Protein AF-A0AB34I4M0-F1 (afdb_monomer)

Organism: Eschrichtius robustus (NCBI:txid9764)

Mean predicted aligned error: 18.95 Å

Sequence (260 aa):
MISYLYWMFAFTDFFTTTTKEGYDMRRVDITPLEQRKLTFDTHALVQDLETHGFDKAQAETIVSALTILSNVSLDTIYKEMVTQAQQEITVQQLMAHLDSIRKDMVILEKSEFANLRAENQKMKIELEQVKQQLINETSRIRADNKLDINLERSRVTDMFTDQEKKLMEATTEFTKNDTKTRGIISETGNKIDTEIASLKTLMESNKLETIRYLADALQNLIDGDFPGGAVVKNPPANAGDTGSSPSPGRFPHAAEQLSP

Radius of gyration: 74.72 Å; Cα contacts (8 Å, |Δi|>4): 24; chains: 1; bounding box: 134×49×204 Å

Foldseek 3Di:
DVVVVVVVVVVVVVPPPPPPPDPPPPPDDDDDDPPPDDPDDLVVQLVVVVVVPDDSVRSNVVSVVVVVVVSVVVVVCVVPDDDPVNVVVVVVVVVVVVVVVVVVVVCCVPPVVVVVVVVVVVVVVVVVVVVVVVVVVVVVVVVVVVVVVVVVVVVVVVVVVVVVVVVVVVVVVVVVVVVVVVVVVVVVVVVVVVVVVVVVVVVVVVVVVVVVVVVVVVVVVVVDDDDDDDDDDDDDDDDDDDDDDDDDDDDDDDDDDDDD

Solvent-accessible surface area (backbone atoms only — not comparable to full-atom values): 15652 Å² total; per-residue (Å²): 112,71,69,59,52,53,53,53,51,64,58,54,67,74,68,70,69,78,81,75,84,72,84,79,74,70,80,80,78,82,74,82,81,87,74,84,67,77,89,67,62,68,66,62,53,32,52,53,37,39,76,73,74,40,54,66,72,55,22,49,51,52,53,49,52,51,50,53,52,49,53,53,52,49,54,51,49,62,70,73,49,81,49,71,69,57,52,50,54,53,50,52,52,53,50,54,51,52,53,49,53,52,50,52,51,51,47,45,62,61,49,54,52,46,50,51,53,52,51,52,52,4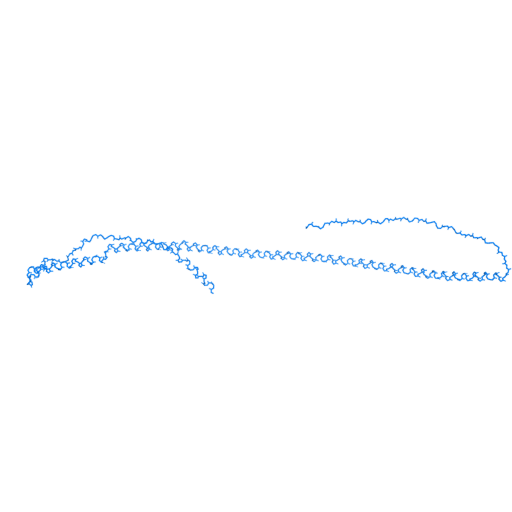9,52,53,50,53,52,52,50,53,51,52,50,52,53,51,50,54,51,48,53,51,52,50,54,51,50,52,52,50,52,51,50,48,53,52,49,52,53,49,54,52,50,51,50,53,51,50,52,51,52,51,53,49,51,52,51,49,52,51,49,53,48,53,52,49,54,50,49,55,49,52,54,50,50,52,53,50,52,51,51,52,49,52,49,53,52,51,49,51,52,48,54,53,50,53,55,51,49,47,66,72,69,72,72,87,84,84,84,90,81,88,82,83,82,86,78,87,76,86,79,82,90,76,82,82,79,87,80,79,82,78,87,81,86,81,86,92,82,134

Structure (mmCIF, N/CA/C/O backbone):
data_AF-A0AB34I4M0-F1
#
_entry.id   AF-A0AB34I4M0-F1
#
loop_
_atom_site.group_PDB
_atom_site.id
_atom_site.type_symbol
_atom_site.label_atom_id
_atom_site.label_alt_id
_atom_site.label_comp_id
_atom_site.label_asym_id
_atom_site.label_entity_id
_atom_site.label_seq_id
_atom_site.pdbx_PDB_ins_code
_atom_site.Cartn_x
_atom_site.Cartn_y
_atom_site.Cartn_z
_atom_site.occupancy
_atom_site.B_iso_or_equiv
_atom_site.auth_seq_id
_atom_site.auth_comp_id
_atom_site.auth_asym_id
_atom_site.auth_atom_id
_atom_site.pdbx_PDB_model_num
ATOM 1 N N . MET A 1 1 ? 0.077 -17.514 16.968 1.00 56.75 1 MET A N 1
ATOM 2 C CA . MET A 1 1 ? 0.393 -17.015 18.327 1.00 56.75 1 MET A CA 1
ATOM 3 C C . MET A 1 1 ? 0.374 -15.491 18.434 1.00 56.75 1 MET A C 1
ATOM 5 O O . MET A 1 1 ? -0.275 -14.999 19.340 1.00 56.75 1 MET A O 1
ATOM 9 N N . ILE A 1 2 ? 0.976 -14.736 17.504 1.00 63.28 2 ILE A N 1
ATOM 10 C CA . ILE A 1 2 ? 1.044 -13.256 17.572 1.00 63.28 2 ILE A CA 1
ATOM 11 C C . ILE A 1 2 ? -0.345 -12.574 17.530 1.00 63.28 2 ILE A C 1
ATOM 13 O O . ILE A 1 2 ? -0.583 -11.618 18.255 1.00 63.28 2 ILE A O 1
ATOM 17 N N . SER A 1 3 ? -1.300 -13.109 16.758 1.00 62.22 3 SER A N 1
ATOM 18 C CA . SER A 1 3 ? -2.658 -12.539 16.653 1.00 62.22 3 SER A CA 1
ATOM 19 C C . SER A 1 3 ? -3.513 -12.716 17.923 1.00 62.22 3 SER A C 1
ATOM 21 O O . SER A 1 3 ? -4.270 -11.818 18.279 1.00 62.22 3 SER A O 1
ATOM 23 N N . TYR A 1 4 ? -3.333 -13.821 18.659 1.00 63.41 4 TYR A N 1
ATOM 24 C CA . TYR A 1 4 ? -3.993 -14.026 19.957 1.00 63.41 4 TYR A CA 1
ATOM 25 C C . TYR A 1 4 ? -3.415 -13.111 21.041 1.00 63.41 4 TYR A C 1
ATOM 27 O O . TYR A 1 4 ? -4.154 -12.648 21.902 1.00 63.41 4 TYR A O 1
ATOM 35 N N . LEU A 1 5 ? -2.116 -12.800 20.965 1.00 63.69 5 LEU A N 1
ATOM 36 C CA . LEU A 1 5 ? -1.464 -11.858 21.875 1.00 63.69 5 LEU A CA 1
ATOM 37 C C . LEU A 1 5 ? -2.002 -10.430 21.700 1.00 63.69 5 LEU A C 1
ATOM 39 O O . LEU A 1 5 ? -2.203 -9.731 22.686 1.00 63.69 5 LEU A O 1
ATOM 43 N N . TYR A 1 6 ? -2.291 -10.029 20.457 1.00 65.06 6 TYR A N 1
ATOM 44 C CA . TYR A 1 6 ? -2.881 -8.722 20.150 1.00 65.06 6 TYR A CA 1
ATOM 45 C C . TYR A 1 6 ? -4.313 -8.602 20.683 1.00 65.06 6 TYR A C 1
ATOM 47 O O . TYR A 1 6 ? -4.685 -7.578 21.247 1.00 65.06 6 TYR A O 1
ATOM 55 N N . TRP A 1 7 ? -5.098 -9.678 20.567 1.00 55.38 7 TRP A N 1
ATOM 56 C CA . TRP A 1 7 ? -6.435 -9.752 21.158 1.00 55.38 7 TRP A CA 1
ATOM 57 C C . TRP A 1 7 ? -6.402 -9.755 22.687 1.00 55.38 7 TRP A C 1
ATOM 59 O O . TRP A 1 7 ? -7.232 -9.102 23.307 1.00 55.38 7 TRP A O 1
ATOM 69 N N . MET A 1 8 ? -5.429 -10.434 23.299 1.00 60.88 8 MET A N 1
ATOM 70 C CA . MET A 1 8 ? -5.266 -10.442 24.753 1.00 60.88 8 MET A CA 1
ATOM 71 C C . MET A 1 8 ? -4.879 -9.054 25.284 1.00 60.88 8 MET A C 1
ATOM 73 O O . MET A 1 8 ? -5.454 -8.605 26.270 1.00 60.88 8 MET A O 1
ATOM 77 N N . PHE A 1 9 ? -3.985 -8.333 24.596 1.00 53.00 9 PHE A N 1
ATOM 78 C CA . PHE A 1 9 ? -3.622 -6.957 24.958 1.00 53.00 9 PHE A CA 1
ATOM 79 C C . PHE A 1 9 ? -4.785 -5.974 24.769 1.00 53.00 9 PHE A C 1
ATOM 81 O O . PHE A 1 9 ? -5.092 -5.225 25.691 1.00 53.00 9 PHE A O 1
ATOM 88 N N . ALA A 1 10 ? -5.506 -6.049 23.645 1.00 57.66 10 ALA A N 1
ATOM 89 C CA . ALA A 1 10 ? -6.669 -5.193 23.394 1.00 57.66 10 ALA A CA 1
ATOM 90 C C . ALA A 1 10 ? -7.812 -5.410 24.407 1.00 57.66 10 ALA A C 1
ATOM 92 O O . ALA A 1 10 ? -8.559 -4.482 24.703 1.00 57.66 10 ALA A O 1
ATOM 93 N N . PHE A 1 11 ? -7.938 -6.618 24.969 1.00 52.75 11 PHE A N 1
ATOM 94 C CA . PHE A 1 11 ? -8.914 -6.912 26.023 1.00 52.75 11 PHE A CA 1
ATOM 95 C C . PHE A 1 11 ? -8.461 -6.435 27.412 1.00 52.75 11 PHE A C 1
ATOM 97 O O . PHE A 1 11 ? -9.296 -6.221 28.287 1.00 52.75 11 PHE A O 1
ATOM 104 N N . THR A 1 12 ? -7.152 -6.265 27.625 1.00 48.94 12 THR A N 1
ATOM 105 C CA . THR A 1 12 ? -6.596 -5.864 28.928 1.00 48.94 12 THR A CA 1
ATOM 106 C C . THR A 1 12 ? -6.730 -4.355 29.158 1.00 48.94 12 THR A C 1
ATOM 108 O O . THR A 1 12 ? -7.010 -3.937 30.281 1.00 48.94 12 THR A O 1
ATOM 111 N N . ASP A 1 13 ? -6.645 -3.538 28.103 1.00 45.50 13 ASP A N 1
ATOM 112 C CA . ASP A 1 13 ? -6.768 -2.076 28.223 1.00 45.50 13 ASP A CA 1
ATOM 113 C C . ASP A 1 13 ? -8.195 -1.614 28.583 1.00 45.50 13 ASP A C 1
ATOM 115 O O . ASP A 1 13 ? -8.368 -0.571 29.216 1.00 45.50 13 ASP A O 1
ATOM 119 N N . PHE A 1 14 ? -9.223 -2.419 28.280 1.00 46.00 14 PHE A N 1
ATOM 120 C CA . PHE A 1 14 ? -10.628 -2.088 28.564 1.00 46.00 14 PHE A CA 1
ATOM 121 C C . PHE A 1 14 ? -11.030 -2.261 30.045 1.00 46.00 14 PHE A C 1
ATOM 123 O O . PHE A 1 14 ? -12.059 -1.739 30.466 1.00 46.00 14 PHE A O 1
ATOM 130 N N . PHE A 1 15 ? -10.222 -2.942 30.868 1.00 36.97 15 PHE A N 1
ATOM 131 C CA . PHE A 1 15 ? -10.507 -3.131 32.302 1.00 36.97 15 PHE A CA 1
ATOM 132 C C . PHE A 1 15 ? -9.844 -2.100 33.223 1.00 36.97 15 PHE A C 1
ATOM 134 O O . PHE A 1 15 ? -9.946 -2.209 34.445 1.00 36.97 15 PHE A O 1
ATOM 141 N N . THR A 1 16 ? -9.220 -1.054 32.681 1.00 35.88 16 THR A N 1
ATOM 142 C CA . THR A 1 16 ? -8.683 0.047 33.497 1.00 35.88 16 THR A CA 1
ATOM 143 C C . THR A 1 16 ? -9.769 1.067 33.858 1.00 35.88 16 THR A C 1
ATOM 145 O O . THR A 1 16 ? -9.617 2.274 33.692 1.00 35.88 16 THR A O 1
ATOM 148 N N . THR A 1 17 ? -10.897 0.602 34.402 1.00 36.75 17 THR A N 1
ATOM 149 C CA . THR A 1 17 ? -11.828 1.503 35.084 1.00 36.75 17 THR A CA 1
ATOM 150 C C . THR A 1 17 ? -11.149 2.002 36.351 1.00 36.75 17 THR A C 1
ATOM 152 O O . THR A 1 17 ? -10.981 1.254 37.313 1.00 36.75 17 THR A O 1
ATOM 155 N N . THR A 1 18 ? -10.740 3.269 36.330 1.00 38.00 18 THR A N 1
ATOM 156 C CA . THR A 1 18 ? -10.340 4.043 37.504 1.00 38.00 18 THR A CA 1
ATOM 157 C C . THR A 1 18 ? -11.319 3.777 38.645 1.00 38.00 18 THR A C 1
ATOM 159 O O . THR A 1 18 ? -12.484 4.174 38.588 1.00 38.00 18 THR A O 1
ATOM 162 N N . THR A 1 19 ? -10.843 3.102 39.685 1.00 36.84 19 THR A N 1
ATOM 163 C CA . THR A 1 19 ? -11.523 2.957 40.967 1.00 36.84 19 THR A CA 1
ATOM 164 C C . THR A 1 19 ? -11.712 4.354 41.551 1.00 36.84 19 THR A C 1
ATOM 166 O O . THR A 1 19 ? -10.811 4.915 42.169 1.00 36.84 19 THR A O 1
ATOM 169 N N . LYS A 1 20 ? -12.883 4.959 41.328 1.00 39.09 20 LYS A N 1
ATOM 170 C CA . LYS A 1 20 ? -13.324 6.097 42.132 1.00 39.09 20 LYS A CA 1
ATOM 171 C C . LYS A 1 20 ? -13.653 5.567 43.523 1.00 39.09 20 LYS A C 1
ATOM 173 O O . LYS A 1 20 ? -14.749 5.070 43.769 1.00 39.09 20 LYS A O 1
ATOM 178 N N . GLU A 1 21 ? -12.668 5.646 44.411 1.00 49.09 21 GLU A N 1
ATOM 179 C CA . GLU A 1 21 ? -12.892 5.621 45.852 1.00 49.09 21 GLU A CA 1
ATOM 180 C C . GLU A 1 21 ? -13.910 6.707 46.206 1.00 49.09 21 GLU A C 1
ATOM 182 O O . GLU A 1 21 ? -13.700 7.892 45.950 1.00 49.09 21 GLU A O 1
ATOM 187 N N . GLY A 1 22 ? -15.050 6.291 46.745 1.00 42.97 22 GLY A N 1
ATOM 188 C CA . GLY A 1 22 ? -16.108 7.218 47.120 1.00 42.97 22 GLY A CA 1
ATOM 189 C C . GLY A 1 22 ? -17.435 6.537 47.401 1.00 42.97 22 GLY A C 1
ATOM 190 O O . GLY A 1 22 ? -18.478 7.076 47.046 1.00 42.97 22 GLY A O 1
ATOM 191 N N . TYR A 1 23 ? -17.423 5.352 48.017 1.00 44.12 23 TYR A N 1
ATOM 192 C CA . TYR A 1 23 ? -18.631 4.848 48.661 1.00 44.12 23 TYR A CA 1
ATOM 193 C C . TYR A 1 23 ? -18.750 5.563 50.002 1.00 44.12 23 TYR A C 1
ATOM 195 O O . TYR A 1 23 ? -18.254 5.096 51.026 1.00 44.12 23 TYR A O 1
ATOM 203 N N . ASP A 1 24 ? -19.351 6.750 49.962 1.00 45.84 24 ASP A N 1
ATOM 204 C CA . ASP A 1 24 ? -19.700 7.524 51.146 1.00 45.84 24 ASP A CA 1
ATOM 205 C C . ASP A 1 24 ? -20.853 6.809 51.862 1.00 45.84 24 ASP A C 1
ATOM 207 O O . ASP A 1 24 ? -22.037 7.120 51.700 1.00 45.84 24 ASP A O 1
ATOM 211 N N . MET A 1 25 ? -20.500 5.760 52.606 1.00 48.00 25 MET A N 1
ATOM 212 C CA . MET A 1 25 ? -21.387 5.130 53.568 1.00 48.00 25 MET A CA 1
ATOM 213 C C . MET A 1 25 ? -21.628 6.130 54.694 1.00 48.00 25 MET A C 1
ATOM 215 O O . MET A 1 25 ? -20.960 6.094 55.731 1.00 48.00 25 MET A O 1
ATOM 219 N N . ARG A 1 26 ? -22.592 7.036 54.490 1.00 51.00 26 ARG A N 1
ATOM 220 C CA . ARG A 1 26 ? -23.098 7.884 55.569 1.00 51.00 26 ARG A CA 1
ATOM 221 C C . ARG A 1 26 ? -23.480 6.973 56.726 1.00 51.00 26 ARG A C 1
ATOM 223 O O . ARG A 1 26 ? -24.356 6.118 56.580 1.00 51.00 26 ARG A O 1
ATOM 230 N N . ARG A 1 27 ? -22.794 7.147 57.859 1.00 48.06 27 ARG A N 1
ATOM 231 C CA . ARG A 1 27 ? -23.164 6.500 59.115 1.00 48.06 27 ARG A CA 1
ATOM 232 C C . ARG A 1 27 ? -24.612 6.859 59.392 1.00 48.06 27 ARG A C 1
ATOM 234 O O . ARG A 1 27 ? -24.959 8.034 59.464 1.00 48.06 27 ARG A O 1
ATOM 241 N N . VAL A 1 28 ? -25.451 5.839 59.468 1.00 52.22 28 VAL A N 1
ATOM 242 C CA . VAL A 1 28 ? -26.839 6.030 59.848 1.00 52.22 28 VAL A CA 1
ATOM 243 C C . VAL A 1 28 ? -26.843 6.222 61.357 1.00 52.22 28 VAL A C 1
ATOM 245 O O . VAL A 1 28 ? -26.482 5.319 62.111 1.00 52.22 28 VAL A O 1
ATOM 248 N N . ASP A 1 29 ? -27.151 7.446 61.776 1.00 50.75 29 ASP A N 1
ATOM 249 C CA . ASP A 1 29 ? -27.258 7.793 63.184 1.00 50.75 29 ASP A CA 1
ATOM 250 C C . ASP A 1 29 ? -28.467 7.083 63.798 1.00 50.75 29 ASP A C 1
ATOM 252 O O . ASP A 1 29 ? -29.588 7.131 63.287 1.00 50.75 29 ASP A O 1
ATOM 256 N N . ILE A 1 30 ? -28.209 6.398 64.910 1.00 51.59 30 ILE A N 1
ATOM 257 C CA . ILE A 1 30 ? -29.189 5.607 65.647 1.00 51.59 30 ILE A CA 1
ATOM 258 C C . ILE A 1 30 ? -30.158 6.581 66.327 1.00 51.59 30 ILE A C 1
ATOM 260 O O . ILE A 1 30 ? -29.816 7.229 67.317 1.00 51.59 30 ILE A O 1
ATOM 264 N N . THR A 1 31 ? -31.380 6.696 65.806 1.00 46.59 31 THR A N 1
ATOM 265 C CA . THR A 1 31 ? -32.489 7.362 66.504 1.00 46.59 31 THR A CA 1
ATOM 266 C C . THR A 1 31 ? -32.795 6.653 67.832 1.00 46.59 31 THR A C 1
ATOM 268 O O . THR A 1 31 ? -32.638 5.431 67.914 1.00 46.59 31 THR A O 1
ATOM 271 N N . PRO A 1 32 ? -33.250 7.363 68.881 1.00 48.50 32 PRO A N 1
ATOM 272 C CA . PRO A 1 32 ? -33.358 6.794 70.221 1.00 48.50 32 PRO A CA 1
ATOM 273 C C . PRO A 1 32 ? -34.416 5.686 70.294 1.00 48.50 32 PRO A C 1
ATOM 275 O O . PRO A 1 32 ? -35.541 5.848 69.829 1.00 48.50 32 PRO A O 1
ATOM 278 N N . LEU A 1 33 ? -34.049 4.565 70.921 1.00 54.31 33 LEU A N 1
ATOM 279 C CA . LEU A 1 33 ? -34.913 3.410 71.160 1.00 54.31 33 LEU A CA 1
ATOM 280 C C . LEU A 1 33 ? -36.001 3.713 72.199 1.00 54.31 33 LEU A C 1
ATOM 282 O O . LEU A 1 33 ? -35.808 3.523 73.401 1.00 54.31 33 LEU A O 1
ATOM 286 N N . GLU A 1 34 ? -37.168 4.125 71.721 1.00 50.84 34 GLU A N 1
ATOM 287 C CA . GLU A 1 34 ? -38.367 4.386 72.531 1.00 50.84 34 GLU A CA 1
ATOM 288 C C . GLU A 1 34 ? -39.090 3.094 72.989 1.00 50.84 34 GLU A C 1
ATOM 290 O O . GLU A 1 34 ? -40.096 3.141 73.690 1.00 50.84 34 GLU A O 1
ATOM 295 N N . GLN A 1 35 ? -38.568 1.912 72.632 1.00 53.28 35 GLN A N 1
ATOM 296 C CA . GLN A 1 35 ? -39.212 0.608 72.851 1.00 53.28 35 GLN A CA 1
ATOM 297 C C . GLN A 1 35 ? -38.501 -0.296 73.870 1.00 53.28 35 GLN A C 1
ATOM 299 O O . GLN A 1 35 ? -38.614 -1.518 73.801 1.00 53.28 35 GLN A O 1
ATOM 304 N N . ARG A 1 36 ? -37.818 0.264 74.878 1.00 56.44 36 ARG A N 1
ATOM 305 C CA . ARG A 1 36 ? -37.400 -0.515 76.063 1.00 56.44 36 ARG A CA 1
ATOM 306 C C . ARG A 1 36 ? -38.607 -0.818 76.961 1.00 56.44 36 ARG A C 1
ATOM 308 O O . ARG A 1 36 ? -38.683 -0.345 78.091 1.00 56.44 36 ARG A O 1
ATOM 315 N N . LYS A 1 37 ? -39.598 -1.549 76.449 1.00 55.75 37 LYS A N 1
ATOM 316 C CA . LYS A 1 37 ? -40.777 -1.936 77.227 1.00 55.75 37 LYS A CA 1
ATOM 317 C C . LYS A 1 37 ? -40.550 -3.339 77.779 1.00 55.75 37 LYS A C 1
ATOM 319 O O . LYS A 1 37 ? -40.641 -4.315 77.041 1.00 55.75 37 LYS A O 1
ATOM 324 N N . LEU A 1 38 ? -40.226 -3.422 79.069 1.00 60.28 38 LEU A N 1
ATOM 325 C CA . LEU A 1 38 ? -40.190 -4.686 79.802 1.00 60.28 38 LEU A CA 1
ATOM 326 C C . LEU A 1 38 ? -41.573 -5.344 79.661 1.00 60.28 38 LEU A C 1
ATOM 328 O O . LEU A 1 38 ? -42.591 -4.725 79.967 1.00 60.28 38 LEU A O 1
ATOM 332 N N . THR A 1 39 ? -41.621 -6.550 79.100 1.00 66.81 39 THR A N 1
ATOM 333 C CA . THR A 1 39 ? -42.878 -7.202 78.693 1.00 66.81 39 THR A CA 1
ATOM 334 C C . THR A 1 39 ? -43.577 -7.940 79.825 1.00 66.81 39 THR A C 1
ATOM 336 O O . THR A 1 39 ? -44.715 -8.369 79.644 1.00 66.81 39 THR A O 1
ATOM 339 N N . PHE A 1 40 ? -42.928 -8.084 80.981 1.00 71.94 40 PHE A N 1
ATOM 340 C CA . PHE A 1 40 ? -43.514 -8.729 82.147 1.00 71.94 40 PHE A CA 1
ATOM 341 C C . PHE A 1 40 ? -43.787 -7.722 83.263 1.00 71.94 40 PHE A C 1
ATOM 343 O O . PHE A 1 40 ? -43.026 -6.781 83.487 1.00 71.94 40 PHE A O 1
ATOM 350 N N . ASP A 1 41 ? -44.898 -7.945 83.959 1.00 81.44 41 ASP A N 1
ATOM 351 C CA . ASP A 1 41 ? -45.316 -7.163 85.113 1.00 81.44 41 ASP A CA 1
ATOM 352 C C . ASP A 1 41 ? -44.546 -7.631 86.357 1.00 81.44 41 ASP A C 1
ATOM 354 O O . ASP A 1 41 ? -44.739 -8.743 86.855 1.00 81.44 41 ASP A O 1
ATOM 358 N N . THR A 1 42 ? -43.652 -6.771 86.847 1.00 85.25 42 THR A N 1
ATOM 359 C CA . THR A 1 42 ? -42.837 -6.994 88.046 1.00 85.25 42 THR A CA 1
ATOM 360 C C . THR A 1 42 ? -43.704 -7.293 89.271 1.00 85.25 42 THR A C 1
ATOM 362 O O . THR A 1 42 ? -43.347 -8.153 90.073 1.00 85.25 42 THR A O 1
ATOM 365 N N . HIS A 1 43 ? -44.852 -6.623 89.419 1.00 85.25 43 HIS A N 1
ATOM 366 C CA . HIS A 1 43 ? -45.711 -6.786 90.589 1.00 85.25 43 HIS A CA 1
ATOM 367 C C . HIS A 1 43 ? -46.456 -8.122 90.550 1.00 85.25 43 HIS A C 1
ATOM 369 O O . HIS A 1 43 ? -46.508 -8.818 91.568 1.00 85.25 43 HIS A O 1
ATOM 375 N N . ALA A 1 44 ? -46.988 -8.503 89.388 1.00 86.00 44 ALA A N 1
ATOM 376 C CA . ALA A 1 44 ? -47.657 -9.791 89.224 1.00 86.00 44 ALA A CA 1
ATOM 377 C C . ALA A 1 44 ? -46.700 -10.964 89.503 1.00 86.00 44 ALA A C 1
ATOM 379 O O . ALA A 1 44 ? -47.097 -11.934 90.145 1.00 86.00 44 ALA A O 1
ATOM 380 N N . LEU A 1 45 ? -45.428 -10.850 89.093 1.00 86.44 45 LEU A N 1
ATOM 381 C CA . LEU A 1 45 ? -44.420 -11.889 89.337 1.00 86.44 45 LEU A CA 1
ATOM 382 C C . LEU A 1 45 ? -44.049 -12.018 90.823 1.00 86.44 45 LEU A C 1
ATOM 384 O O . LEU A 1 45 ? -43.885 -13.129 91.316 1.00 86.44 45 LEU A O 1
ATOM 388 N N . VAL A 1 46 ? -43.928 -10.897 91.546 1.00 88.94 46 VAL A N 1
ATOM 389 C CA . VAL A 1 46 ? -43.672 -10.919 92.999 1.00 88.94 46 VAL A CA 1
ATOM 390 C C . VAL A 1 46 ? -44.841 -11.571 93.733 1.00 88.94 46 VAL A C 1
ATOM 392 O O . VAL A 1 46 ? -44.621 -12.442 94.570 1.00 88.94 46 VAL A O 1
ATOM 395 N N . GLN A 1 47 ? -46.077 -11.204 93.383 1.00 87.12 47 GLN A N 1
ATOM 396 C CA . GLN A 1 47 ? -47.274 -11.762 94.012 1.00 87.12 47 GLN A CA 1
ATOM 397 C C . GLN A 1 47 ? -47.404 -13.271 93.757 1.00 87.12 47 GLN A C 1
ATOM 399 O O . GLN A 1 47 ? -47.730 -14.022 94.672 1.00 87.12 47 GLN A O 1
ATOM 404 N N . ASP A 1 48 ? -47.104 -13.732 92.541 1.00 88.44 48 ASP A N 1
ATOM 405 C CA . ASP A 1 48 ? -47.107 -15.159 92.209 1.00 88.44 48 ASP A CA 1
ATOM 406 C C . ASP A 1 48 ? -46.053 -15.935 93.022 1.00 88.44 48 ASP A C 1
ATOM 408 O O . ASP A 1 48 ? -46.360 -16.970 93.616 1.00 88.44 48 ASP A O 1
ATOM 412 N N . LEU A 1 49 ? -44.837 -15.398 93.158 1.00 87.81 49 LEU A N 1
ATOM 413 C CA . LEU A 1 49 ? -43.777 -16.017 93.962 1.00 87.81 49 LEU A CA 1
ATOM 414 C C . LEU A 1 49 ? -44.132 -16.077 95.456 1.00 87.81 49 LEU A C 1
ATOM 416 O O . LEU A 1 49 ? -43.908 -17.107 96.095 1.00 87.81 49 LEU A O 1
ATOM 420 N N . GLU A 1 50 ? -44.744 -15.028 96.007 1.00 89.19 50 GLU A N 1
ATOM 421 C CA . GLU A 1 50 ? -45.243 -15.029 97.389 1.00 89.19 50 GLU A CA 1
ATOM 422 C C . GLU A 1 50 ? -46.299 -16.129 97.608 1.00 89.19 50 GLU A C 1
ATOM 424 O O . GLU A 1 50 ? -46.259 -16.841 98.615 1.00 89.19 50 GLU A O 1
ATOM 429 N N . THR A 1 51 ? -47.205 -16.349 96.643 1.00 89.06 51 THR A N 1
ATOM 430 C CA . THR A 1 51 ? -48.221 -17.419 96.742 1.00 89.06 51 THR A CA 1
ATOM 431 C C . THR A 1 51 ? -47.643 -18.835 96.669 1.00 89.06 51 THR A C 1
ATOM 433 O O . THR A 1 51 ? -48.270 -19.775 97.159 1.00 89.06 51 THR A O 1
ATOM 436 N N . HIS A 1 52 ? -46.430 -18.991 96.136 1.00 88.25 52 HIS A N 1
ATOM 437 C CA . HIS A 1 52 ? -45.716 -20.267 96.042 1.00 88.25 52 HIS A CA 1
ATOM 438 C C . HIS A 1 52 ? -44.734 -20.508 97.205 1.00 88.25 52 HIS A C 1
ATOM 440 O O . HIS A 1 52 ? -43.922 -21.433 97.148 1.00 88.25 52 HIS A O 1
ATOM 446 N N . GLY A 1 53 ? -44.833 -19.723 98.285 1.00 83.94 53 GLY A N 1
ATOM 447 C CA . GLY A 1 53 ? -44.112 -19.967 99.537 1.00 83.94 53 GLY A CA 1
ATOM 448 C C . GLY A 1 53 ? -42.749 -19.281 99.649 1.00 83.94 53 GLY A C 1
ATOM 449 O O . GLY A 1 53 ? -41.973 -19.643 100.535 1.00 83.94 53 GLY A O 1
ATOM 450 N N . PHE A 1 54 ? -42.449 -18.304 98.788 1.00 88.31 54 PHE A N 1
ATOM 451 C CA . PHE A 1 54 ? -41.276 -17.441 98.940 1.00 88.31 54 PHE A CA 1
ATOM 452 C C . PHE A 1 54 ? -41.575 -16.272 99.881 1.00 88.31 54 PHE A C 1
ATOM 454 O O . PHE A 1 54 ? -42.658 -15.691 99.841 1.00 88.31 54 PHE A O 1
ATOM 461 N N . ASP A 1 55 ? -40.595 -15.896 100.706 1.00 89.12 55 ASP A N 1
ATOM 462 C CA . ASP A 1 55 ? -40.686 -14.660 101.481 1.00 89.12 55 ASP A CA 1
ATOM 463 C C . ASP A 1 55 ? -40.652 -13.442 100.545 1.00 89.12 55 ASP A C 1
ATOM 465 O O . ASP A 1 55 ? -39.990 -13.463 99.502 1.00 89.12 55 ASP A O 1
ATOM 469 N N . LYS A 1 56 ? -41.321 -12.355 100.932 1.00 87.81 56 LYS A N 1
ATOM 470 C CA . LYS A 1 56 ? -41.441 -11.140 100.114 1.00 87.81 56 LYS A CA 1
ATOM 471 C C . LYS A 1 56 ? -40.078 -10.599 99.676 1.00 87.81 56 LYS A C 1
ATOM 473 O O . LYS A 1 56 ? -39.875 -10.284 98.506 1.00 87.81 56 LYS A O 1
ATOM 478 N N . ALA A 1 57 ? -39.106 -10.576 100.590 1.00 88.00 57 ALA A N 1
ATOM 479 C CA . ALA A 1 57 ? -37.749 -10.130 100.282 1.00 88.00 57 ALA A CA 1
ATOM 480 C C . ALA A 1 57 ? -37.045 -11.043 99.257 1.00 88.00 57 ALA A C 1
ATOM 482 O O . ALA A 1 57 ? -36.263 -10.574 98.427 1.00 88.00 57 ALA A O 1
ATOM 483 N N . GLN A 1 58 ? -37.332 -12.348 99.283 1.00 88.00 58 GLN A N 1
ATOM 484 C CA . GLN A 1 58 ? -36.787 -13.315 98.329 1.00 88.00 58 GLN A CA 1
ATOM 485 C C . GLN A 1 58 ? -37.445 -13.165 96.953 1.00 88.00 58 GLN A C 1
ATOM 487 O O . GLN A 1 58 ? -36.734 -13.125 95.948 1.00 88.00 58 GLN A O 1
ATOM 492 N N . ALA A 1 59 ? -38.772 -13.015 96.906 1.00 89.31 59 ALA A N 1
ATOM 493 C CA . ALA A 1 59 ? -39.525 -12.774 95.677 1.00 89.31 59 ALA A CA 1
ATOM 494 C C . ALA A 1 59 ? -39.074 -11.475 94.982 1.00 89.31 59 ALA A C 1
ATOM 496 O O . ALA A 1 59 ? -38.733 -11.495 93.799 1.00 89.31 59 ALA A O 1
ATOM 497 N N . GLU A 1 60 ? -38.959 -10.368 95.721 1.00 88.56 60 GLU A N 1
ATOM 498 C CA . GLU A 1 60 ? -38.456 -9.088 95.200 1.00 88.56 60 GLU A CA 1
ATOM 499 C C . GLU A 1 60 ? -37.012 -9.196 94.680 1.00 88.56 60 GLU A C 1
ATOM 501 O O . GLU A 1 60 ? -36.691 -8.656 93.620 1.00 88.56 60 GLU A O 1
ATOM 506 N N . THR A 1 61 ? -36.141 -9.939 95.374 1.00 91.31 61 THR A N 1
ATOM 507 C CA . THR A 1 61 ? -34.741 -10.129 94.956 1.00 91.31 61 THR A CA 1
ATOM 508 C C . THR A 1 61 ? -34.638 -10.923 93.652 1.00 91.31 61 THR A C 1
ATOM 510 O O . THR A 1 61 ? -33.882 -10.542 92.755 1.00 91.31 61 THR A O 1
ATOM 513 N N . ILE A 1 62 ? -35.414 -12.002 93.514 1.00 88.75 62 ILE A N 1
ATOM 514 C CA . ILE A 1 62 ? -35.454 -12.824 92.295 1.00 88.75 62 ILE A CA 1
ATOM 515 C C . ILE A 1 62 ? -35.969 -11.991 91.118 1.00 88.75 62 ILE A C 1
ATOM 517 O O . ILE A 1 62 ? -35.340 -11.952 90.060 1.00 88.75 62 ILE A O 1
ATOM 521 N N . VAL A 1 63 ? -37.072 -11.267 91.311 1.00 90.44 63 VAL A N 1
ATOM 522 C CA . VAL A 1 63 ? -37.669 -10.424 90.268 1.00 90.44 63 VAL A CA 1
ATOM 523 C C . VAL A 1 63 ? -36.742 -9.267 89.874 1.00 90.44 63 VAL A C 1
ATOM 525 O O . VAL A 1 63 ? -36.634 -8.937 88.689 1.00 90.44 63 VAL A O 1
ATOM 528 N N . SER A 1 64 ? -36.013 -8.687 90.830 1.00 88.56 64 SER A N 1
ATOM 529 C CA . SER A 1 64 ? -34.990 -7.668 90.570 1.00 88.56 64 SER A CA 1
ATOM 530 C C . SER A 1 64 ? -33.839 -8.223 89.722 1.00 88.56 64 SER A C 1
ATOM 532 O O . SER A 1 64 ? -33.478 -7.627 88.705 1.00 88.56 64 SER A O 1
ATOM 534 N N . ALA A 1 65 ? -33.328 -9.415 90.051 1.00 90.19 65 ALA A N 1
ATOM 535 C CA . ALA A 1 65 ? -32.296 -10.084 89.258 1.00 90.19 65 ALA A CA 1
ATOM 536 C C . ALA A 1 65 ? -32.775 -10.403 87.828 1.00 90.19 65 ALA A C 1
ATOM 538 O O . ALA A 1 65 ? -32.044 -10.147 86.868 1.00 90.19 65 ALA A O 1
ATOM 539 N N . LEU A 1 66 ? -34.016 -10.883 87.666 1.00 88.44 66 LEU A N 1
ATOM 540 C CA . LEU A 1 66 ? -34.635 -11.100 86.351 1.00 88.44 66 LEU A CA 1
ATOM 541 C C . LEU A 1 66 ? -34.787 -9.802 85.555 1.00 88.44 66 LEU A C 1
ATOM 543 O O . LEU A 1 66 ? -34.555 -9.795 84.346 1.00 88.44 66 LEU A O 1
ATOM 547 N N . THR A 1 67 ? -35.158 -8.706 86.214 1.00 87.81 67 THR A N 1
ATOM 548 C CA . THR A 1 67 ? -35.306 -7.391 85.576 1.00 87.81 67 THR A CA 1
ATOM 549 C C . THR A 1 67 ? -33.956 -6.867 85.095 1.00 87.81 67 THR A C 1
ATOM 551 O O . THR A 1 67 ? -33.847 -6.412 83.957 1.00 87.81 67 THR A O 1
ATOM 554 N N . ILE A 1 68 ? -32.905 -6.987 85.912 1.00 88.62 68 ILE A N 1
ATOM 555 C CA . ILE A 1 68 ? -31.539 -6.598 85.536 1.00 88.62 68 ILE A CA 1
ATOM 556 C C . ILE A 1 68 ? -31.051 -7.441 84.353 1.00 88.62 68 ILE A C 1
ATOM 558 O O . ILE A 1 68 ? -30.608 -6.877 83.353 1.00 88.62 68 ILE A O 1
ATOM 562 N N . LEU A 1 69 ? -31.180 -8.770 84.423 1.00 88.56 69 LEU A N 1
ATOM 563 C CA . LEU A 1 69 ? -30.750 -9.664 83.345 1.00 88.56 69 LEU A CA 1
ATOM 564 C C . LEU A 1 69 ? -31.531 -9.411 82.048 1.00 88.56 69 LEU A C 1
ATOM 566 O O . LEU A 1 69 ? -30.931 -9.345 80.977 1.00 88.56 69 LEU A O 1
ATOM 570 N N . SER A 1 70 ? -32.848 -9.201 82.144 1.00 86.38 70 SER A N 1
ATOM 571 C CA . SER A 1 70 ? -33.699 -8.883 80.992 1.00 86.38 70 SER A CA 1
ATOM 572 C C . SER A 1 70 ? -33.304 -7.554 80.361 1.00 86.38 70 SER A C 1
ATOM 574 O O . SER A 1 70 ? -33.125 -7.496 79.149 1.00 86.38 70 SER A O 1
ATOM 576 N N . ASN A 1 71 ? -33.077 -6.510 81.160 1.00 85.56 71 ASN A N 1
ATOM 577 C CA . ASN A 1 71 ? -32.644 -5.206 80.658 1.00 85.56 71 ASN A CA 1
ATOM 578 C C . ASN A 1 71 ? -31.278 -5.273 79.967 1.00 85.56 71 ASN A C 1
ATOM 580 O O . ASN A 1 71 ? -31.113 -4.677 78.904 1.00 85.56 71 ASN A O 1
ATOM 584 N N . VAL A 1 72 ? -30.322 -6.021 80.527 1.00 87.12 72 VAL A N 1
ATOM 585 C CA . VAL A 1 72 ? -29.013 -6.240 79.893 1.00 87.12 72 VAL A CA 1
ATOM 586 C C . VAL A 1 72 ? -29.171 -7.021 78.587 1.00 87.12 72 VAL A C 1
ATOM 588 O O . VAL A 1 72 ? -28.629 -6.608 77.567 1.00 87.12 72 VAL A O 1
ATOM 591 N N . SER A 1 73 ? -29.957 -8.103 78.584 1.00 85.19 73 SER A N 1
ATOM 592 C CA . SER A 1 73 ? -30.177 -8.916 77.380 1.00 85.19 73 SER A CA 1
ATOM 593 C C . SER A 1 73 ? -30.875 -8.138 76.262 1.00 85.19 73 SER A C 1
ATOM 595 O O . SER A 1 73 ? -30.459 -8.221 75.109 1.00 85.19 73 SER A O 1
ATOM 597 N N . LEU A 1 74 ? -31.883 -7.325 76.596 1.00 84.56 74 LEU A N 1
ATOM 598 C CA . LEU A 1 74 ? -32.574 -6.471 75.640 1.00 84.56 74 LEU A CA 1
ATOM 599 C C . LEU A 1 74 ? -31.628 -5.399 75.099 1.00 84.56 74 LEU A C 1
ATOM 601 O O . LEU A 1 74 ? -31.605 -5.192 73.893 1.00 84.56 74 LEU A O 1
ATOM 605 N N . ASP A 1 75 ? -30.810 -4.750 75.934 1.00 82.00 75 ASP A N 1
ATOM 606 C CA . ASP A 1 75 ? -29.845 -3.750 75.455 1.00 82.00 75 ASP A CA 1
ATOM 607 C C . ASP A 1 75 ? -28.815 -4.353 74.483 1.00 82.00 75 ASP A C 1
ATOM 609 O O . ASP A 1 75 ? -28.509 -3.729 73.467 1.00 82.00 75 ASP A O 1
ATOM 613 N N . THR A 1 76 ? -28.343 -5.581 74.733 1.00 84.56 76 THR A N 1
ATOM 614 C CA . THR A 1 76 ? -27.485 -6.316 73.787 1.00 84.56 76 THR A CA 1
ATOM 615 C C . THR A 1 76 ? -28.221 -6.627 72.485 1.00 84.56 76 THR A C 1
ATOM 617 O O . THR A 1 76 ? -27.728 -6.274 71.415 1.00 84.56 76 THR A O 1
ATOM 620 N N . ILE A 1 77 ? -29.420 -7.214 72.559 1.00 81.56 77 ILE A N 1
ATOM 621 C CA . ILE A 1 77 ? -30.220 -7.568 71.377 1.00 81.56 77 ILE A CA 1
ATOM 622 C C . ILE A 1 77 ? -30.514 -6.321 70.537 1.00 81.56 77 ILE A C 1
ATOM 624 O O . ILE A 1 77 ? -30.297 -6.327 69.334 1.00 81.56 77 ILE A O 1
ATOM 628 N N . TYR A 1 78 ? -30.934 -5.217 71.148 1.00 77.75 78 TYR A N 1
ATOM 629 C CA . TYR A 1 78 ? -31.244 -3.984 70.426 1.00 77.75 78 TYR A CA 1
ATOM 630 C C . TYR A 1 78 ? -30.020 -3.295 69.813 1.00 77.75 78 TYR A C 1
ATOM 632 O O . TYR A 1 78 ? -30.169 -2.600 68.809 1.00 77.75 78 TYR A O 1
ATOM 640 N N . LYS A 1 79 ? -28.826 -3.466 70.393 1.00 78.94 79 LYS A N 1
ATOM 641 C CA . LYS A 1 79 ? -27.570 -2.983 69.798 1.00 78.94 79 LYS A CA 1
ATOM 642 C C . LYS A 1 79 ? -27.128 -3.822 68.601 1.00 78.94 79 LYS A C 1
ATOM 644 O O . LYS A 1 79 ? -26.533 -3.272 67.680 1.00 78.94 79 LYS A O 1
ATOM 649 N N . GLU A 1 80 ? -27.387 -5.126 68.624 1.00 77.25 80 GLU A N 1
ATOM 650 C CA . GLU A 1 80 ? -27.010 -6.052 67.547 1.00 77.25 80 GLU A CA 1
ATOM 651 C C . GLU A 1 80 ? -28.081 -6.165 66.449 1.00 77.25 80 GLU A C 1
ATOM 653 O O . GLU A 1 80 ? -27.777 -6.534 65.314 1.00 77.25 80 GLU A O 1
ATOM 658 N N . MET A 1 81 ? -29.335 -5.830 66.759 1.00 81.56 81 MET A N 1
ATOM 659 C CA . MET A 1 81 ? -30.433 -5.838 65.800 1.00 81.56 81 MET A CA 1
ATOM 660 C C . MET A 1 81 ? -30.380 -4.645 64.847 1.00 81.56 81 MET A C 1
ATOM 662 O O . MET A 1 81 ? -30.073 -3.512 65.209 1.00 81.56 81 MET A O 1
ATOM 666 N N . VAL A 1 82 ? -30.790 -4.905 63.608 1.00 78.56 82 VAL A N 1
ATOM 667 C CA . VAL A 1 82 ? -31.026 -3.872 62.601 1.00 78.56 82 VAL A CA 1
ATOM 668 C C . VAL A 1 82 ? -32.469 -3.393 62.721 1.00 78.56 82 VAL A C 1
ATOM 670 O O . VAL A 1 82 ? -33.402 -4.197 62.708 1.00 78.56 82 VAL A O 1
ATOM 673 N N . THR A 1 83 ? -32.666 -2.080 62.834 1.00 80.50 83 THR A N 1
ATOM 674 C CA . THR A 1 83 ? -34.012 -1.497 62.862 1.00 80.50 83 THR A CA 1
ATOM 675 C C . THR A 1 83 ? -34.624 -1.476 61.462 1.00 80.50 83 THR A C 1
ATOM 677 O O . THR A 1 83 ? -33.920 -1.412 60.454 1.00 80.50 83 THR A O 1
ATOM 680 N N . GLN A 1 84 ? -35.954 -1.475 61.379 1.00 80.44 84 GLN A N 1
ATOM 681 C CA . GLN A 1 84 ? -36.653 -1.372 60.095 1.00 80.44 84 GLN A CA 1
ATOM 682 C C . GLN A 1 84 ? -36.271 -0.089 59.333 1.00 80.44 84 GLN A C 1
ATOM 684 O O . GLN A 1 84 ? -36.052 -0.136 58.127 1.00 80.44 84 GLN A O 1
ATOM 689 N N . ALA A 1 85 ? -36.103 1.030 60.047 1.00 80.94 85 ALA A N 1
ATOM 690 C CA . ALA A 1 85 ? -35.643 2.292 59.468 1.00 80.94 85 ALA A CA 1
ATOM 691 C C . ALA A 1 85 ? -34.216 2.183 58.901 1.00 80.94 85 ALA A C 1
ATOM 693 O O . ALA A 1 85 ? -33.947 2.657 57.799 1.00 80.94 85 ALA A O 1
ATOM 694 N N . GLN A 1 86 ? -33.310 1.508 59.619 1.00 80.00 86 GLN A N 1
ATOM 695 C CA . GLN A 1 86 ? -31.952 1.241 59.143 1.00 80.00 86 GLN A CA 1
ATOM 696 C C . GLN A 1 86 ? -31.964 0.402 57.861 1.00 80.00 86 GLN A C 1
ATOM 698 O O . GLN A 1 86 ? -31.266 0.727 56.900 1.00 80.00 86 GLN A O 1
ATOM 703 N N . GLN A 1 87 ? -32.765 -0.664 57.842 1.00 83.44 87 GLN A N 1
ATOM 704 C CA . GLN A 1 87 ? -32.913 -1.525 56.674 1.00 83.44 87 GLN A CA 1
ATOM 705 C C . GLN A 1 87 ? -33.475 -0.750 55.474 1.00 83.44 87 GLN A C 1
ATOM 707 O O . GLN A 1 87 ? -32.963 -0.900 54.366 1.00 83.44 87 GLN A O 1
ATOM 712 N N . GLU A 1 88 ? -34.484 0.098 55.680 1.00 85.88 88 GLU A N 1
ATOM 713 C CA . GLU A 1 88 ? -35.084 0.909 54.618 1.00 85.88 88 GLU A CA 1
ATOM 714 C C . GLU A 1 88 ? -34.076 1.888 54.002 1.00 85.88 88 GLU A C 1
ATOM 716 O O . GLU A 1 88 ? -33.973 1.961 52.776 1.00 85.88 88 GLU A O 1
ATOM 721 N N . ILE A 1 89 ? -33.265 2.566 54.822 1.00 87.88 89 ILE A N 1
ATOM 722 C CA . ILE A 1 89 ? -32.199 3.459 54.337 1.00 87.88 89 ILE A CA 1
ATOM 723 C C . ILE A 1 89 ? -31.193 2.683 53.481 1.00 87.88 89 ILE A C 1
ATOM 725 O O . ILE A 1 89 ? -30.848 3.120 52.381 1.00 87.88 89 ILE A O 1
ATOM 729 N N . THR A 1 90 ? -30.740 1.517 53.949 1.00 86.69 90 THR A N 1
ATOM 730 C CA . THR A 1 90 ? -29.801 0.680 53.188 1.00 86.69 90 THR A CA 1
ATOM 731 C C . THR A 1 90 ? -30.413 0.206 51.869 1.00 86.69 90 THR A C 1
ATOM 733 O O . THR A 1 90 ? -29.745 0.240 50.836 1.00 86.69 90 THR A O 1
ATOM 736 N N . VAL A 1 91 ? -31.691 -0.178 51.857 1.00 89.25 91 VAL A N 1
ATOM 737 C CA . VAL A 1 91 ? -32.391 -0.564 50.622 1.00 89.25 91 VAL A CA 1
ATOM 738 C C . VAL A 1 91 ? -32.491 0.616 49.655 1.00 89.25 91 VAL A C 1
ATOM 740 O O . VAL A 1 91 ? -32.186 0.449 48.475 1.00 89.25 91 VAL A O 1
ATOM 743 N N . GLN A 1 92 ? -32.842 1.815 50.125 1.00 93.19 92 GLN A N 1
ATOM 744 C CA . GLN A 1 92 ? -32.906 3.010 49.277 1.00 93.19 92 GLN A CA 1
ATOM 745 C C . GLN A 1 92 ? -31.539 3.361 48.669 1.00 93.19 92 GLN A C 1
ATOM 747 O O . GLN A 1 92 ? -31.463 3.701 47.487 1.00 93.19 92 GLN A O 1
ATOM 752 N N . GLN A 1 93 ? -30.451 3.220 49.431 1.00 91.62 93 GLN A N 1
ATOM 753 C CA . GLN A 1 93 ? -29.087 3.393 48.917 1.00 91.62 93 GLN A CA 1
ATOM 754 C C . GLN A 1 93 ? -28.763 2.366 47.826 1.00 91.62 93 GLN A C 1
ATOM 756 O O . GLN A 1 93 ? -28.296 2.739 46.749 1.00 91.62 93 GLN A O 1
ATOM 761 N N . LEU A 1 94 ? -29.063 1.084 48.061 1.00 91.38 94 LEU A N 1
ATOM 762 C CA . LEU A 1 94 ? -28.868 0.028 47.063 1.00 91.38 94 LEU A CA 1
ATOM 763 C C . LEU A 1 94 ? -29.672 0.300 45.784 1.00 91.38 94 LEU A C 1
ATOM 765 O O . LEU A 1 94 ? -29.142 0.144 44.684 1.00 91.38 94 LEU A O 1
ATOM 769 N N . MET A 1 95 ? -30.919 0.759 45.910 1.00 93.19 95 MET A N 1
ATOM 770 C CA . MET A 1 95 ? -31.747 1.137 44.763 1.00 93.19 95 MET A CA 1
ATOM 771 C C . MET A 1 95 ? -31.147 2.314 43.988 1.00 93.19 95 MET A C 1
ATOM 773 O O . MET A 1 95 ? -31.060 2.247 42.763 1.00 93.19 95 MET A O 1
ATOM 777 N N . ALA A 1 96 ? -30.662 3.351 44.676 1.00 94.69 96 ALA A N 1
ATOM 778 C CA . ALA A 1 96 ? -30.009 4.490 44.032 1.00 94.69 96 ALA A CA 1
ATOM 779 C C . ALA A 1 96 ? -28.741 4.075 43.262 1.00 94.69 96 ALA A C 1
ATOM 781 O O . ALA A 1 96 ? -28.514 4.540 42.142 1.00 94.69 96 ALA A O 1
ATOM 782 N N . HIS A 1 97 ? -27.940 3.162 43.820 1.00 92.50 97 HIS A N 1
ATOM 783 C CA . HIS A 1 97 ? -26.772 2.608 43.132 1.00 92.50 97 HIS A CA 1
ATOM 784 C C . HIS A 1 97 ? -27.162 1.784 41.900 1.00 92.50 97 HIS A C 1
ATOM 786 O O . HIS A 1 97 ? -26.580 1.979 40.832 1.00 92.50 97 HIS A O 1
ATOM 792 N N . LEU A 1 98 ? -28.176 0.920 42.006 1.00 95.69 98 LEU A N 1
ATOM 793 C CA .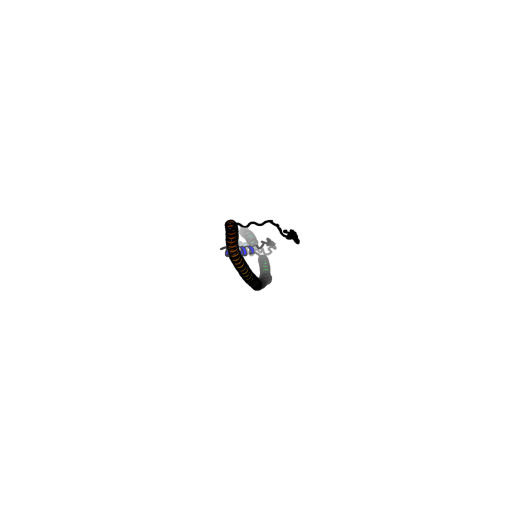 LEU A 1 98 ? -28.692 0.159 40.863 1.00 95.69 98 LEU A CA 1
ATOM 794 C C . LEU A 1 98 ? -29.226 1.074 39.755 1.00 95.69 98 LEU A C 1
ATOM 796 O O . LEU A 1 98 ? -29.010 0.800 38.574 1.00 95.69 98 LEU A O 1
ATOM 800 N N . ASP A 1 99 ? -29.885 2.173 40.114 1.00 95.62 99 ASP A N 1
ATOM 801 C CA . ASP A 1 99 ? -30.373 3.159 39.152 1.00 95.62 99 ASP A CA 1
ATOM 802 C C . ASP A 1 99 ? -29.232 3.918 38.463 1.00 95.62 99 ASP A C 1
ATOM 804 O O . ASP A 1 99 ? -29.337 4.218 37.271 1.00 95.62 99 ASP A O 1
ATOM 808 N N . SER A 1 100 ? -28.131 4.194 39.170 1.00 95.69 100 SER A N 1
ATOM 809 C CA . SER A 1 100 ? -26.913 4.750 38.566 1.00 95.69 100 SER A CA 1
ATOM 810 C C . SER A 1 100 ? -26.308 3.780 37.552 1.00 95.69 100 SER A C 1
ATOM 812 O O . SER A 1 100 ? -26.120 4.153 36.397 1.00 95.69 100 SER A O 1
ATOM 814 N N . ILE A 1 101 ? -26.105 2.516 37.940 1.00 95.56 101 ILE A N 1
ATOM 815 C CA . ILE A 1 101 ? -25.556 1.475 37.054 1.00 95.56 101 ILE A CA 1
ATOM 816 C C . ILE A 1 101 ? -26.433 1.310 35.807 1.00 95.56 101 ILE A C 1
ATOM 818 O O . ILE A 1 101 ? -25.927 1.201 34.691 1.00 95.56 101 ILE A O 1
ATOM 822 N N . ARG A 1 102 ? -27.762 1.341 35.968 1.00 96.50 102 ARG A N 1
ATOM 823 C CA . ARG A 1 102 ? -28.695 1.252 34.838 1.00 96.50 102 ARG A CA 1
ATOM 824 C C . ARG A 1 102 ? -28.542 2.429 33.874 1.00 96.50 102 ARG A C 1
ATOM 826 O O . ARG A 1 102 ? -28.621 2.226 32.665 1.00 96.50 102 ARG A O 1
ATOM 833 N N . LYS A 1 103 ? -28.337 3.650 34.380 1.00 95.8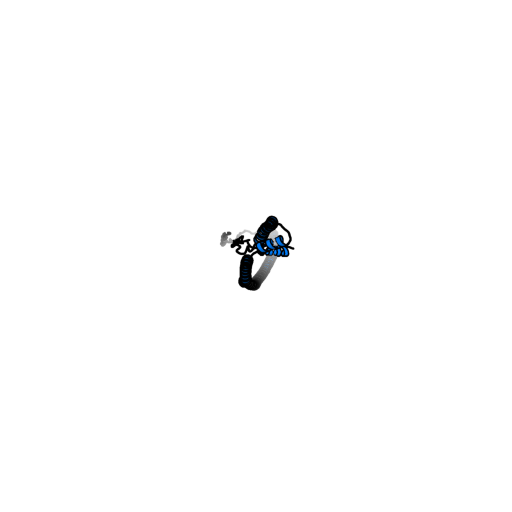8 103 LYS A N 1
ATOM 834 C CA . LYS A 1 103 ? -28.088 4.829 33.532 1.00 95.88 103 LYS A CA 1
ATOM 835 C C . LYS A 1 103 ? -26.787 4.678 32.756 1.00 95.88 103 LYS A C 1
ATOM 837 O O . LYS A 1 103 ? -26.803 4.892 31.547 1.00 95.88 103 LYS A O 1
ATOM 842 N N . ASP A 1 104 ? -25.716 4.256 33.421 1.00 94.62 104 ASP A N 1
ATOM 843 C CA . ASP A 1 104 ? -24.411 4.060 32.786 1.00 94.62 104 ASP A CA 1
ATOM 844 C C . ASP A 1 104 ? -24.487 2.995 31.683 1.00 94.62 104 ASP A C 1
ATOM 846 O O . ASP A 1 104 ? -24.017 3.224 30.571 1.00 94.62 104 ASP A O 1
ATOM 850 N N . MET A 1 105 ? -25.189 1.884 31.933 1.00 94.31 105 MET A N 1
ATOM 851 C CA . MET A 1 105 ? -25.444 0.844 30.928 1.00 94.31 105 MET A CA 1
ATOM 852 C C . MET A 1 105 ? -26.171 1.399 29.695 1.00 94.31 105 MET A C 1
ATOM 854 O O . MET A 1 105 ? -25.761 1.150 28.564 1.00 94.31 105 MET A O 1
ATOM 858 N N . VAL A 1 106 ? -27.223 2.200 29.897 1.00 92.88 106 VAL A N 1
ATOM 859 C CA . VAL A 1 106 ? -27.978 2.811 28.790 1.00 92.88 106 VAL A CA 1
ATOM 860 C C . VAL A 1 106 ? -27.128 3.819 28.011 1.00 92.88 106 VAL A C 1
ATOM 862 O O . VAL A 1 106 ? -27.252 3.894 26.787 1.00 92.88 106 VAL A O 1
ATOM 865 N N . ILE A 1 107 ? -26.279 4.600 28.685 1.00 92.88 107 ILE A N 1
ATOM 866 C CA . ILE A 1 107 ? -25.358 5.542 28.029 1.00 92.88 107 ILE A CA 1
ATOM 867 C C . ILE A 1 107 ? -24.350 4.773 27.173 1.00 92.88 107 ILE A C 1
ATOM 869 O O . ILE A 1 107 ? -24.160 5.123 26.007 1.00 92.88 107 ILE A O 1
ATOM 873 N N . LEU A 1 108 ? -23.770 3.705 27.717 1.00 92.12 108 LEU A N 1
ATOM 874 C CA . LEU A 1 108 ? -22.821 2.850 27.015 1.00 92.12 108 LEU A CA 1
ATOM 875 C C . LEU A 1 108 ? -23.453 2.237 25.753 1.00 92.12 108 LEU A C 1
ATOM 877 O O . LEU A 1 108 ? -22.915 2.378 24.653 1.00 92.12 108 LEU A O 1
ATOM 881 N N . GLU A 1 109 ? -24.635 1.627 25.889 1.00 83.81 109 GLU A N 1
ATOM 882 C CA . GLU A 1 109 ? -25.375 1.000 24.784 1.00 83.81 109 GLU A CA 1
ATOM 883 C C . GLU A 1 109 ? -25.784 1.995 23.694 1.00 83.81 109 GLU A C 1
ATOM 885 O O . GLU A 1 109 ? -25.701 1.683 22.503 1.00 83.81 109 GLU A O 1
ATOM 890 N N . LYS A 1 110 ? -26.246 3.190 24.077 1.00 89.62 110 LYS A N 1
ATOM 891 C CA . LYS A 1 110 ? -26.791 4.157 23.115 1.00 89.62 110 LYS A CA 1
ATOM 892 C C . LYS A 1 110 ? -25.746 5.068 22.495 1.00 89.62 110 LYS A C 1
ATOM 894 O O . LYS A 1 110 ? -25.899 5.418 21.330 1.00 89.62 110 LYS A O 1
ATOM 899 N N . SER A 1 111 ? -24.747 5.499 23.256 1.00 89.38 111 SER A N 1
ATOM 900 C CA . SER A 1 111 ? -23.770 6.490 22.801 1.00 89.38 111 SER A CA 1
ATOM 901 C C . SER A 1 111 ? -22.523 5.808 22.257 1.00 89.38 111 SER A C 1
ATOM 903 O O . SER A 1 111 ? -22.210 5.926 21.075 1.00 89.38 111 SER A O 1
ATOM 905 N N . GLU A 1 112 ? -21.826 5.039 23.090 1.00 88.38 112 GLU A N 1
ATOM 906 C CA . GLU A 1 112 ? -20.486 4.556 22.748 1.00 88.38 112 GLU A CA 1
ATOM 907 C C . GLU A 1 112 ? -20.526 3.447 21.699 1.00 88.38 112 GLU A C 1
ATOM 909 O O . GLU A 1 112 ? -19.811 3.519 20.699 1.00 88.38 112 GLU A O 1
ATOM 914 N N . PHE A 1 113 ? -21.432 2.476 21.843 1.00 92.44 113 PHE A N 1
ATOM 915 C CA . PHE A 1 113 ? -21.602 1.432 20.831 1.00 92.44 113 PHE A CA 1
ATOM 916 C C . PHE A 1 113 ? -22.105 1.977 19.489 1.00 92.44 113 PHE A C 1
ATOM 918 O O . PHE A 1 113 ? -21.666 1.512 18.433 1.00 92.44 113 PHE A O 1
ATOM 925 N N . ALA A 1 114 ? -23.005 2.964 19.504 1.00 91.38 114 ALA A N 1
ATOM 926 C CA . ALA A 1 114 ? -23.490 3.591 18.276 1.00 91.38 114 ALA A CA 1
ATOM 927 C C . ALA A 1 114 ? -22.375 4.373 17.568 1.00 91.38 114 ALA A C 1
ATOM 929 O O . ALA A 1 114 ? -22.210 4.228 16.354 1.00 91.38 114 ALA A O 1
ATOM 930 N N . ASN A 1 115 ? -21.575 5.130 18.325 1.00 93.50 115 ASN A N 1
ATOM 931 C CA . ASN A 1 115 ? -20.423 5.865 17.807 1.00 93.50 115 ASN A CA 1
ATOM 932 C C . ASN A 1 115 ? -19.376 4.916 17.223 1.00 93.50 115 ASN A C 1
ATOM 934 O O . ASN A 1 115 ? -18.990 5.089 16.069 1.00 93.50 115 ASN A O 1
ATOM 938 N N . LEU A 1 116 ? 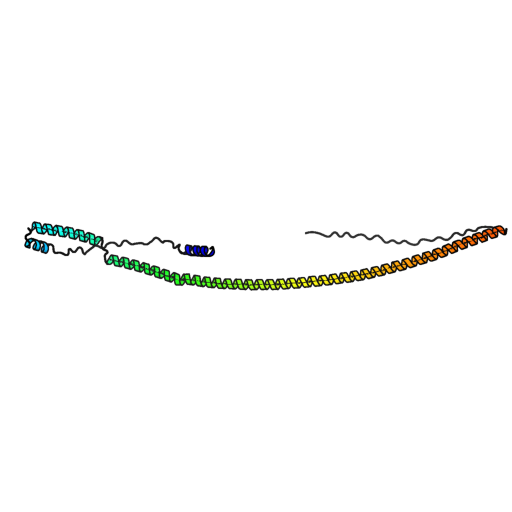-18.999 3.862 17.955 1.00 94.19 116 LEU A N 1
ATOM 939 C CA . LEU A 1 116 ? -18.062 2.848 17.467 1.00 94.19 116 LEU A CA 1
ATOM 940 C C . LEU A 1 116 ? -18.566 2.189 16.184 1.00 94.19 116 LEU A C 1
ATOM 942 O O . LEU A 1 116 ? -17.802 2.015 15.239 1.00 94.19 116 LEU A O 1
ATOM 946 N N . ARG A 1 117 ? -19.856 1.847 16.101 1.00 93.06 117 ARG A N 1
ATOM 947 C CA . ARG A 1 117 ? -20.434 1.257 14.887 1.00 93.06 117 ARG A CA 1
ATOM 948 C C . ARG A 1 117 ? -20.410 2.232 13.709 1.00 93.06 117 ARG A C 1
ATOM 950 O O . ARG A 1 117 ? -20.104 1.814 12.593 1.00 93.06 117 ARG A O 1
ATOM 957 N N . ALA A 1 118 ? -20.728 3.504 13.944 1.00 95.56 118 ALA A N 1
ATOM 958 C CA . ALA A 1 118 ? -20.689 4.544 12.919 1.00 95.56 118 ALA A CA 1
ATOM 959 C C . ALA A 1 118 ? -19.257 4.790 12.422 1.00 95.56 118 ALA A C 1
ATOM 961 O O . ALA A 1 118 ? -19.025 4.845 11.215 1.00 95.56 118 ALA A O 1
ATOM 962 N N . GLU A 1 119 ? -18.291 4.863 13.336 1.00 96.56 119 GLU A N 1
ATOM 963 C CA . GLU A 1 119 ? -16.873 5.011 13.021 1.00 96.56 119 GLU A CA 1
ATOM 964 C C . GLU A 1 119 ? -16.339 3.795 12.258 1.00 96.56 119 GLU A C 1
ATOM 966 O O . GLU A 1 119 ? -15.678 3.950 11.234 1.00 96.56 119 GLU A O 1
ATOM 971 N N . ASN A 1 120 ? -16.705 2.579 12.669 1.00 97.44 120 ASN A N 1
ATOM 972 C CA . ASN A 1 120 ? -16.321 1.356 11.964 1.00 97.44 120 ASN A CA 1
ATOM 973 C C . ASN A 1 120 ? -16.887 1.320 10.534 1.00 97.44 120 ASN A C 1
ATOM 975 O O . ASN A 1 120 ? -16.179 0.989 9.582 1.00 97.44 120 ASN A O 1
ATOM 979 N N . GLN A 1 121 ? -18.148 1.729 10.362 1.00 97.38 121 GLN A N 1
ATOM 980 C CA . GLN A 1 121 ? -18.782 1.834 9.048 1.00 97.38 121 GLN A CA 1
ATOM 981 C C . GLN A 1 121 ? -18.098 2.896 8.174 1.00 97.38 121 GLN A C 1
ATOM 983 O O . GLN A 1 121 ? -17.868 2.655 6.989 1.00 97.38 121 GLN A O 1
ATOM 988 N N . LYS A 1 122 ? -17.738 4.046 8.755 1.00 98.19 122 LYS A N 1
ATOM 989 C CA . LYS A 1 122 ? -16.993 5.112 8.076 1.00 98.19 122 LYS A CA 1
ATOM 990 C C . LYS A 1 122 ? -15.618 4.620 7.621 1.00 98.19 122 LYS A C 1
ATOM 992 O O . LYS A 1 122 ? -15.310 4.732 6.438 1.00 98.19 122 LYS A O 1
ATOM 997 N N . MET A 1 123 ? -14.845 3.997 8.513 1.00 98.31 123 MET A N 1
ATOM 998 C CA . MET A 1 123 ? -13.537 3.419 8.181 1.00 98.31 123 MET A CA 1
ATOM 999 C C . MET A 1 123 ? -13.639 2.385 7.056 1.00 98.31 123 MET A C 1
ATOM 1001 O O . MET A 1 123 ? -12.798 2.352 6.162 1.00 98.31 123 MET A O 1
ATOM 1005 N N . LYS A 1 124 ? -14.694 1.563 7.048 1.00 98.25 124 LYS A N 1
ATOM 1006 C CA . LYS A 1 124 ? -14.935 0.590 5.976 1.00 98.25 124 LYS A CA 1
ATOM 1007 C C . LYS A 1 124 ? -15.182 1.259 4.618 1.00 98.25 124 LYS A C 1
ATOM 1009 O O . LYS A 1 124 ? -14.700 0.758 3.604 1.00 98.25 124 LYS A O 1
ATOM 1014 N N . ILE A 1 125 ? -15.920 2.369 4.591 1.00 98.38 125 ILE A N 1
ATOM 1015 C CA . ILE A 1 125 ? -16.175 3.143 3.366 1.00 98.38 125 ILE A CA 1
ATOM 1016 C C . ILE A 1 125 ? -14.881 3.790 2.862 1.00 98.38 125 ILE A C 1
ATOM 1018 O O . ILE A 1 125 ? -14.562 3.660 1.682 1.00 98.38 125 ILE A O 1
ATOM 1022 N N . GLU A 1 126 ? -14.120 4.435 3.747 1.00 98.25 126 GLU A N 1
ATOM 1023 C CA . GLU A 1 126 ? -12.838 5.065 3.402 1.00 98.25 126 GLU A CA 1
ATOM 1024 C C . GLU A 1 126 ? -11.830 4.036 2.875 1.00 98.25 126 GLU A C 1
ATOM 1026 O O . GLU A 1 126 ? -11.169 4.275 1.864 1.00 98.25 126 GLU A O 1
ATOM 1031 N N . LEU A 1 127 ? -11.768 2.853 3.493 1.00 98.44 127 LEU A N 1
ATOM 1032 C CA . LEU A 1 127 ? -10.924 1.756 3.028 1.00 98.44 127 LEU A CA 1
ATOM 1033 C C . LEU A 1 127 ? -11.293 1.309 1.609 1.00 98.44 127 LEU A C 1
ATOM 1035 O O . LEU A 1 127 ? -10.406 1.140 0.769 1.00 98.44 127 LEU A O 1
ATOM 1039 N N . GLU A 1 128 ? -12.583 1.122 1.320 1.00 98.31 128 GLU A N 1
ATOM 1040 C CA . GLU A 1 128 ? -13.010 0.716 -0.023 1.00 98.31 128 GLU A CA 1
ATOM 1041 C C . GLU A 1 128 ? -12.754 1.829 -1.050 1.00 98.31 128 GLU A C 1
ATOM 1043 O O . GLU A 1 128 ? -12.337 1.546 -2.173 1.00 98.31 128 GLU A O 1
ATOM 1048 N N . GLN A 1 129 ? -12.908 3.097 -0.658 1.00 98.38 129 GLN A N 1
ATOM 1049 C CA . GLN A 1 129 ? -12.580 4.239 -1.508 1.00 98.38 129 GLN A CA 1
ATOM 1050 C C . GLN A 1 129 ? -11.087 4.277 -1.859 1.00 98.38 129 GLN A C 1
ATOM 1052 O O . GLN A 1 129 ? -10.747 4.389 -3.039 1.00 98.38 129 GLN A O 1
ATOM 1057 N N . VAL A 1 130 ? -10.197 4.139 -0.871 1.00 98.44 130 VAL A N 1
ATOM 1058 C CA . VAL A 1 130 ? -8.740 4.108 -1.090 1.00 98.44 130 VAL A CA 1
ATOM 1059 C C . VAL A 1 130 ? -8.350 2.920 -1.964 1.00 98.44 130 VAL A C 1
ATOM 1061 O O . VAL A 1 130 ? -7.571 3.063 -2.906 1.00 98.44 130 VAL A O 1
ATOM 1064 N N . LYS A 1 131 ? -8.928 1.745 -1.714 1.00 98.38 131 LYS A N 1
ATOM 1065 C CA . LYS A 1 131 ? -8.692 0.549 -2.528 1.00 98.38 131 LYS A CA 1
ATOM 1066 C C . LYS A 1 131 ? -9.123 0.756 -3.981 1.00 98.38 131 LYS A C 1
ATOM 1068 O O . LYS A 1 131 ? -8.374 0.402 -4.892 1.00 98.38 131 LYS A O 1
ATOM 1073 N N . GLN A 1 132 ? -10.290 1.357 -4.214 1.00 98.38 132 GLN A N 1
ATOM 1074 C CA . GLN A 1 132 ? -10.761 1.653 -5.566 1.00 98.38 132 GLN A CA 1
ATOM 1075 C C . GLN A 1 132 ? -9.874 2.692 -6.263 1.00 98.38 132 GLN A C 1
ATOM 1077 O O . GLN A 1 132 ? -9.551 2.527 -7.440 1.00 98.38 132 GLN A O 1
ATOM 1082 N N . GLN A 1 133 ? -9.438 3.731 -5.545 1.00 98.31 133 GLN A N 1
ATOM 1083 C CA . GLN A 1 133 ? -8.483 4.714 -6.062 1.00 98.31 133 GLN A CA 1
ATOM 1084 C C . GLN A 1 133 ? -7.165 4.049 -6.465 1.00 98.31 133 GLN A C 1
ATOM 1086 O O . GLN A 1 133 ? -6.713 4.250 -7.589 1.00 98.31 133 GLN A O 1
ATOM 1091 N N . LEU A 1 134 ? -6.605 3.185 -5.615 1.00 98.44 134 LEU A N 1
ATOM 1092 C CA . LEU A 1 134 ? -5.365 2.464 -5.899 1.00 98.44 134 LEU A CA 1
ATOM 1093 C C . LEU A 1 134 ? -5.480 1.589 -7.156 1.00 98.44 134 LEU A C 1
ATOM 1095 O O . LEU A 1 134 ? -4.577 1.580 -7.995 1.00 98.44 134 LEU A O 1
ATOM 1099 N N . ILE A 1 135 ? -6.595 0.867 -7.313 1.00 98.25 135 ILE A N 1
ATOM 1100 C CA . ILE A 1 135 ? -6.863 0.048 -8.506 1.00 98.25 135 ILE A CA 1
ATOM 1101 C C . ILE A 1 135 ? -6.920 0.928 -9.760 1.00 98.25 135 ILE A C 1
ATOM 1103 O O . ILE A 1 135 ? -6.322 0.581 -10.784 1.00 98.25 135 ILE A O 1
ATOM 1107 N N . ASN A 1 136 ? -7.607 2.068 -9.681 1.00 98.38 136 ASN A N 1
ATOM 1108 C CA . ASN A 1 136 ? -7.751 2.997 -10.798 1.00 98.38 136 ASN A CA 1
ATOM 1109 C C . ASN A 1 136 ? -6.402 3.618 -11.186 1.00 98.38 136 ASN A C 1
ATOM 1111 O O . ASN A 1 136 ? -6.047 3.607 -12.363 1.00 98.38 136 ASN A O 1
ATOM 1115 N N . GLU A 1 137 ? -5.625 4.103 -10.215 1.00 98.38 137 GLU A N 1
ATOM 1116 C CA . GLU A 1 137 ? -4.304 4.690 -10.462 1.00 98.38 137 GLU A CA 1
ATOM 1117 C C . GLU A 1 137 ? -3.314 3.663 -11.001 1.00 98.38 137 GLU A C 1
ATOM 1119 O O . GLU A 1 137 ? -2.630 3.935 -11.985 1.00 98.38 137 GLU A O 1
ATOM 1124 N N . THR A 1 138 ? -3.294 2.452 -10.441 1.00 98.38 138 THR A N 1
ATOM 1125 C CA . THR A 1 138 ? -2.451 1.358 -10.947 1.00 98.38 138 THR A CA 1
ATOM 1126 C C . THR A 1 138 ? -2.810 1.005 -12.390 1.00 98.38 138 THR A C 1
ATOM 1128 O O . THR A 1 138 ? -1.929 0.751 -13.214 1.00 98.38 138 THR A O 1
ATOM 1131 N N . SER A 1 139 ? -4.105 0.989 -12.716 1.00 98.31 139 SER A N 1
ATOM 1132 C CA . SER A 1 139 ? -4.582 0.710 -14.073 1.00 98.31 139 SER A CA 1
ATOM 1133 C C . SER A 1 139 ? -4.217 1.833 -15.043 1.00 98.31 139 SER A C 1
ATOM 1135 O O . SER A 1 139 ? -3.766 1.540 -16.150 1.00 98.31 139 SER A O 1
ATOM 1137 N N . ARG A 1 140 ? -4.340 3.096 -14.614 1.00 98.56 140 ARG A N 1
ATOM 1138 C CA . ARG A 1 140 ? -3.926 4.275 -15.386 1.00 98.56 140 ARG A CA 1
ATOM 1139 C C . ARG A 1 140 ? -2.426 4.243 -15.672 1.00 98.56 140 ARG A C 1
ATOM 1141 O O . ARG A 1 140 ? -2.047 4.204 -16.832 1.00 98.56 140 ARG A O 1
ATOM 1148 N N . ILE A 1 141 ? -1.593 4.114 -14.637 1.00 98.50 141 ILE A N 1
ATOM 1149 C CA . ILE A 1 141 ? -0.127 4.035 -14.770 1.00 98.50 141 ILE A CA 1
ATOM 1150 C C . ILE A 1 141 ? 0.279 2.890 -15.706 1.00 98.50 141 ILE A C 1
ATOM 1152 O O . ILE A 1 141 ? 1.175 3.039 -16.530 1.00 98.50 141 ILE A O 1
ATOM 1156 N N . ARG A 1 142 ? -0.386 1.732 -15.615 1.00 98.38 142 ARG A N 1
ATOM 1157 C CA . ARG A 1 142 ? -0.118 0.602 -16.514 1.00 98.38 142 ARG A CA 1
ATOM 1158 C C . ARG A 1 142 ? -0.454 0.927 -17.970 1.00 98.38 142 ARG A C 1
ATOM 1160 O O . ARG A 1 142 ? 0.290 0.509 -18.856 1.00 98.38 142 ARG A O 1
ATOM 1167 N N . ALA A 1 143 ? -1.579 1.594 -18.219 1.00 98.31 143 ALA A N 1
ATOM 1168 C CA . ALA A 1 143 ? -1.984 1.994 -19.562 1.00 98.31 143 ALA A CA 1
ATOM 1169 C C . ALA A 1 143 ? -1.019 3.038 -20.142 1.00 98.31 143 ALA A C 1
ATOM 1171 O O . ALA A 1 143 ? -0.552 2.847 -21.265 1.00 98.31 143 ALA A O 1
ATOM 1172 N N . ASP A 1 144 ? -0.661 4.047 -19.348 1.00 98.44 144 ASP A N 1
ATOM 1173 C CA . ASP A 1 144 ? 0.277 5.111 -19.718 1.00 98.44 144 ASP A CA 1
ATOM 1174 C C . ASP A 1 144 ? 1.656 4.523 -20.046 1.00 98.44 144 ASP A C 1
ATOM 1176 O O . ASP A 1 144 ? 2.137 4.665 -21.165 1.00 98.44 144 ASP A O 1
ATOM 1180 N N . ASN A 1 145 ? 2.227 3.704 -19.154 1.00 98.50 145 ASN A N 1
ATOM 1181 C CA . ASN A 1 145 ? 3.515 3.044 -19.400 1.00 98.50 145 ASN A CA 1
ATOM 1182 C C . ASN A 1 145 ? 3.492 2.155 -20.652 1.00 98.50 145 ASN A C 1
ATOM 1184 O O . ASN A 1 145 ? 4.479 2.066 -21.382 1.00 98.50 145 ASN A O 1
ATOM 1188 N N . LYS A 1 146 ? 2.379 1.456 -20.912 1.00 98.44 146 LYS A N 1
ATOM 1189 C CA . LYS A 1 146 ? 2.246 0.636 -22.122 1.00 98.44 146 LYS A CA 1
ATOM 1190 C C . LYS A 1 146 ? 2.234 1.510 -23.375 1.00 98.44 146 LYS A C 1
ATOM 1192 O O . LYS A 1 146 ? 2.826 1.114 -24.378 1.00 98.44 146 LYS A O 1
ATOM 1197 N N . LEU A 1 147 ? 1.554 2.654 -23.335 1.00 98.44 147 LEU A N 1
ATOM 1198 C CA . LEU A 1 147 ? 1.543 3.612 -24.433 1.00 98.44 147 LEU A CA 1
ATOM 1199 C C . LEU A 1 147 ? 2.944 4.183 -24.667 1.00 98.44 147 LEU A C 1
ATOM 1201 O O . LEU A 1 147 ? 3.426 4.103 -25.794 1.00 98.44 147 LEU A O 1
ATOM 1205 N N . ASP A 1 148 ? 3.620 4.640 -23.617 1.00 98.50 148 ASP A N 1
ATOM 1206 C CA . ASP A 1 148 ? 4.970 5.206 -23.696 1.00 98.50 148 ASP A CA 1
ATOM 1207 C C . ASP A 1 148 ? 5.969 4.212 -24.295 1.00 98.50 148 ASP A C 1
ATOM 1209 O O . ASP A 1 148 ? 6.686 4.534 -25.242 1.00 98.50 148 ASP A O 1
ATOM 1213 N N . ILE A 1 149 ? 5.956 2.959 -23.824 1.00 98.31 149 ILE A N 1
ATOM 1214 C CA . ILE A 1 149 ? 6.807 1.892 -24.374 1.00 98.31 149 ILE A CA 1
ATOM 1215 C C . ILE A 1 149 ? 6.495 1.645 -25.853 1.00 98.31 149 ILE A C 1
ATOM 1217 O O . ILE A 1 149 ? 7.409 1.393 -26.637 1.00 98.31 149 ILE A O 1
ATOM 1221 N N . ASN A 1 150 ? 5.221 1.678 -26.249 1.00 98.44 150 ASN A N 1
ATOM 1222 C CA . ASN A 1 150 ? 4.839 1.460 -27.644 1.00 98.44 150 ASN A CA 1
ATOM 1223 C C . ASN A 1 150 ? 5.276 2.621 -28.543 1.00 98.44 150 ASN A C 1
ATOM 1225 O O . ASN A 1 150 ? 5.773 2.371 -29.640 1.00 98.44 150 ASN A O 1
ATOM 1229 N N . LEU A 1 151 ? 5.122 3.863 -28.081 1.00 98.44 151 LEU A N 1
ATOM 1230 C CA . LEU A 1 151 ? 5.574 5.049 -28.805 1.00 98.44 151 LEU A CA 1
ATOM 1231 C C . LEU A 1 151 ? 7.094 5.034 -28.970 1.00 98.44 151 LEU A C 1
ATOM 1233 O O . LEU A 1 151 ? 7.588 5.194 -30.085 1.00 98.44 151 LEU A O 1
ATOM 1237 N N . GLU A 1 152 ? 7.831 4.746 -27.899 1.00 98.38 152 GLU A N 1
ATOM 1238 C CA . GLU A 1 152 ? 9.290 4.685 -27.947 1.00 98.38 152 GLU A CA 1
ATOM 1239 C C . GLU A 1 152 ? 9.782 3.521 -28.814 1.00 98.38 152 GLU A C 1
ATOM 1241 O O . GLU A 1 152 ? 10.706 3.680 -29.609 1.00 98.38 152 GLU A O 1
ATOM 1246 N N . ARG A 1 153 ? 9.113 2.363 -28.757 1.00 98.50 153 ARG A N 1
ATOM 1247 C CA . ARG A 1 153 ? 9.394 1.239 -29.660 1.00 98.50 153 ARG A CA 1
ATOM 1248 C C . ARG A 1 153 ? 9.186 1.624 -31.123 1.00 98.50 153 ARG A C 1
ATOM 1250 O O . ARG A 1 153 ? 10.023 1.266 -31.952 1.00 98.50 153 ARG A O 1
ATOM 1257 N N . SER A 1 154 ? 8.098 2.328 -31.442 1.00 98.50 154 SER A N 1
ATOM 1258 C CA . SER A 1 154 ? 7.845 2.817 -32.803 1.00 98.50 154 SER A CA 1
ATOM 1259 C C . SER A 1 154 ? 8.951 3.772 -33.236 1.00 98.50 154 SER A C 1
ATOM 1261 O O . SER A 1 154 ? 9.556 3.566 -34.280 1.00 98.50 154 SER A O 1
ATOM 1263 N N . ARG A 1 155 ? 9.305 4.737 -32.380 1.00 98.50 155 ARG A N 1
ATOM 1264 C CA . ARG A 1 155 ? 10.365 5.717 -32.643 1.00 98.50 155 ARG A CA 1
ATOM 1265 C C . ARG A 1 155 ? 11.716 5.056 -32.918 1.00 98.50 155 ARG A C 1
ATOM 1267 O O . ARG A 1 155 ? 12.392 5.415 -33.877 1.00 98.50 155 ARG A O 1
ATOM 1274 N N . VAL A 1 156 ? 12.105 4.081 -32.096 1.00 98.50 156 VAL A N 1
ATOM 1275 C CA . VAL A 1 156 ? 13.349 3.317 -32.279 1.00 98.50 156 VAL A CA 1
ATOM 1276 C C . VAL A 1 156 ? 13.315 2.521 -33.582 1.00 98.50 156 VAL A C 1
ATOM 1278 O O . VAL A 1 156 ? 14.316 2.485 -34.293 1.00 98.50 156 VAL A O 1
ATOM 1281 N N . THR A 1 157 ? 12.173 1.919 -33.918 1.00 98.44 157 THR A N 1
ATOM 1282 C CA . THR A 1 157 ? 12.006 1.170 -35.172 1.00 98.44 157 THR A CA 1
ATOM 1283 C C . THR A 1 157 ? 12.152 2.095 -36.380 1.00 98.44 157 THR A C 1
ATOM 1285 O O . THR A 1 157 ? 12.937 1.797 -37.275 1.00 98.44 157 THR A O 1
ATOM 1288 N N . ASP A 1 158 ? 11.488 3.251 -36.374 1.00 98.31 158 ASP A N 1
ATOM 1289 C CA . ASP A 1 158 ? 11.574 4.234 -37.458 1.00 98.31 158 ASP A CA 1
ATOM 1290 C C . ASP A 1 158 ? 13.016 4.730 -37.640 1.00 98.31 158 ASP A C 1
ATOM 1292 O O . ASP A 1 158 ? 13.545 4.727 -38.753 1.00 98.31 158 ASP A O 1
ATOM 1296 N N . MET A 1 159 ? 13.704 5.064 -36.542 1.00 98.25 159 MET A N 1
ATOM 1297 C CA . MET A 1 159 ? 15.119 5.446 -36.580 1.00 98.25 159 MET A CA 1
ATOM 1298 C C . MET A 1 159 ? 16.016 4.336 -37.131 1.00 98.25 159 MET A C 1
ATOM 1300 O O . MET A 1 159 ? 16.928 4.622 -37.905 1.00 98.25 159 MET A O 1
ATOM 1304 N N . PHE A 1 160 ? 15.768 3.083 -36.747 1.00 98.38 160 PHE A N 1
ATOM 1305 C CA . PHE A 1 160 ? 16.522 1.941 -37.254 1.00 98.38 160 PHE A CA 1
ATOM 1306 C C . PHE A 1 160 ? 16.322 1.775 -38.764 1.00 98.38 160 PHE A C 1
ATOM 1308 O O . PHE A 1 160 ? 17.300 1.641 -39.495 1.00 98.38 160 PHE A O 1
ATOM 1315 N N . THR A 1 161 ? 15.081 1.872 -39.252 1.00 98.12 161 THR A N 1
ATOM 1316 C CA . THR A 1 161 ? 14.792 1.782 -40.694 1.00 98.12 161 THR A CA 1
ATOM 1317 C C . THR A 1 161 ? 15.419 2.928 -41.495 1.00 98.12 161 THR A C 1
ATOM 1319 O O . THR A 1 161 ? 15.930 2.704 -42.592 1.00 98.12 161 THR A O 1
ATOM 1322 N N . ASP A 1 162 ? 15.455 4.149 -40.947 1.00 98.38 162 ASP A N 1
ATOM 1323 C CA . ASP A 1 162 ? 16.141 5.288 -41.572 1.00 98.38 162 ASP A CA 1
ATOM 1324 C C . ASP A 1 162 ? 17.662 5.074 -41.634 1.00 98.38 162 ASP A C 1
ATOM 1326 O O . ASP A 1 162 ? 18.296 5.343 -42.658 1.00 98.38 162 ASP A O 1
ATOM 1330 N N . GLN A 1 163 ? 18.259 4.536 -40.566 1.00 98.19 163 GLN A N 1
ATOM 1331 C CA . GLN A 1 163 ? 19.680 4.182 -40.546 1.00 98.19 163 GLN A CA 1
ATOM 1332 C C . GLN A 1 163 ? 20.013 3.068 -41.541 1.00 98.19 163 GLN A C 1
ATOM 1334 O O . GLN A 1 163 ? 21.004 3.181 -42.264 1.00 98.19 163 GLN A O 1
ATOM 1339 N N . GLU A 1 164 ? 19.187 2.027 -41.619 1.00 98.12 164 GLU A N 1
ATOM 1340 C CA . GLU A 1 164 ? 19.342 0.938 -42.587 1.00 98.12 164 GLU A CA 1
ATOM 1341 C C . GLU A 1 164 ? 19.272 1.464 -44.026 1.00 98.12 164 GLU A C 1
ATOM 1343 O O . GLU A 1 164 ? 20.127 1.140 -44.855 1.00 98.12 164 GLU A O 1
ATOM 1348 N N . LYS A 1 165 ? 18.327 2.367 -44.309 1.00 98.38 165 LYS A N 1
ATOM 1349 C CA . LYS A 1 165 ? 18.217 3.031 -45.611 1.00 98.38 165 LYS A CA 1
ATOM 1350 C C . LYS A 1 165 ? 19.471 3.843 -45.948 1.00 98.38 165 LYS A C 1
ATOM 1352 O O . LYS A 1 165 ? 20.030 3.669 -47.030 1.00 98.38 165 LYS A O 1
ATOM 1357 N N . LYS A 1 166 ? 19.946 4.688 -45.028 1.00 98.38 166 LYS A N 1
ATOM 1358 C CA . LYS A 1 166 ? 21.180 5.477 -45.214 1.00 98.38 166 LYS A CA 1
ATOM 1359 C C . LYS A 1 166 ? 22.397 4.586 -45.449 1.00 98.38 166 LYS A C 1
ATOM 1361 O O . LYS A 1 166 ? 23.237 4.901 -46.290 1.00 98.38 166 LYS A O 1
ATOM 1366 N N . LEU A 1 167 ? 22.487 3.465 -44.734 1.00 98.44 167 LEU A N 1
ATOM 1367 C CA . LEU A 1 167 ? 23.559 2.490 -44.913 1.00 98.44 167 LEU A CA 1
ATOM 1368 C C . LEU A 1 167 ? 23.500 1.840 -46.302 1.00 98.44 167 LEU A C 1
ATOM 1370 O O . LEU A 1 167 ? 24.535 1.699 -46.957 1.00 98.44 167 LEU A O 1
ATOM 1374 N N . MET A 1 168 ? 22.306 1.483 -46.778 1.00 98.19 168 MET A N 1
ATOM 1375 C CA . MET A 1 168 ? 22.105 0.922 -48.116 1.00 98.19 168 MET A CA 1
ATOM 1376 C C . MET A 1 168 ? 22.479 1.924 -49.218 1.00 98.19 168 MET A C 1
ATOM 1378 O O . MET A 1 168 ? 23.176 1.563 -50.170 1.00 98.19 168 MET A O 1
ATOM 1382 N N . GLU A 1 169 ? 22.074 3.187 -49.078 1.00 98.12 169 GLU A N 1
ATOM 1383 C CA . GLU A 1 169 ? 22.440 4.271 -49.999 1.00 98.12 169 GLU A CA 1
ATOM 1384 C C . GLU A 1 169 ? 23.960 4.488 -50.029 1.00 98.12 169 GLU A C 1
ATOM 1386 O O . GLU A 1 169 ? 24.561 4.487 -51.105 1.00 98.12 169 GLU A O 1
ATOM 1391 N N . ALA A 1 170 ? 24.603 4.574 -48.859 1.00 98.25 170 ALA A N 1
ATOM 1392 C CA . ALA A 1 170 ? 26.055 4.713 -48.750 1.00 98.25 170 ALA A CA 1
ATOM 1393 C C . ALA A 1 170 ? 26.803 3.520 -49.367 1.00 98.25 170 ALA A C 1
ATOM 1395 O O . ALA A 1 170 ? 27.788 3.709 -50.079 1.00 98.25 170 ALA A O 1
ATOM 1396 N N . THR A 1 171 ? 26.314 2.296 -49.152 1.00 98.19 171 THR A N 1
ATOM 1397 C CA . THR A 1 171 ? 26.887 1.072 -49.740 1.00 98.19 171 THR A CA 1
ATOM 1398 C C . THR A 1 171 ? 26.753 1.068 -51.264 1.00 98.19 171 THR A C 1
ATOM 1400 O O . THR A 1 171 ? 27.685 0.683 -51.978 1.00 98.19 171 THR A O 1
ATOM 1403 N N . THR A 1 172 ? 25.615 1.537 -51.779 1.00 98.12 172 THR A N 1
ATOM 1404 C CA . THR A 1 172 ? 25.357 1.638 -53.222 1.00 98.12 172 THR A CA 1
ATOM 1405 C C . THR A 1 172 ? 26.278 2.669 -53.874 1.00 98.12 172 THR A C 1
ATOM 1407 O O . THR A 1 172 ? 26.941 2.360 -54.866 1.00 98.12 172 THR A O 1
ATOM 1410 N N . GLU A 1 173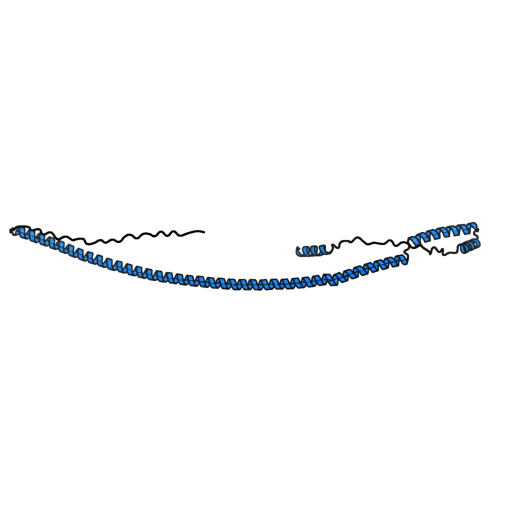 ? 26.387 3.870 -53.299 1.00 98.19 173 GLU A N 1
ATOM 1411 C CA . GLU A 1 173 ? 27.290 4.913 -53.800 1.00 98.19 173 GLU A CA 1
ATOM 1412 C C . GLU A 1 173 ? 28.765 4.506 -53.673 1.00 98.19 173 GLU A C 1
ATOM 1414 O O . GLU A 1 173 ? 29.546 4.734 -54.600 1.00 98.19 173 GLU A O 1
ATOM 1419 N N . PHE A 1 174 ? 29.150 3.822 -52.591 1.00 98.25 174 PHE A N 1
ATOM 1420 C CA . PHE A 1 174 ? 30.488 3.245 -52.453 1.00 98.25 174 PHE A CA 1
ATOM 1421 C C . PHE A 1 174 ? 30.791 2.254 -53.584 1.00 98.25 174 PHE A C 1
ATOM 1423 O O . PHE A 1 174 ? 31.807 2.391 -54.262 1.00 98.25 174 PHE A O 1
ATOM 1430 N N . THR A 1 175 ? 29.885 1.311 -53.853 1.00 97.88 175 THR A N 1
ATOM 1431 C CA . THR A 1 175 ? 30.047 0.303 -54.9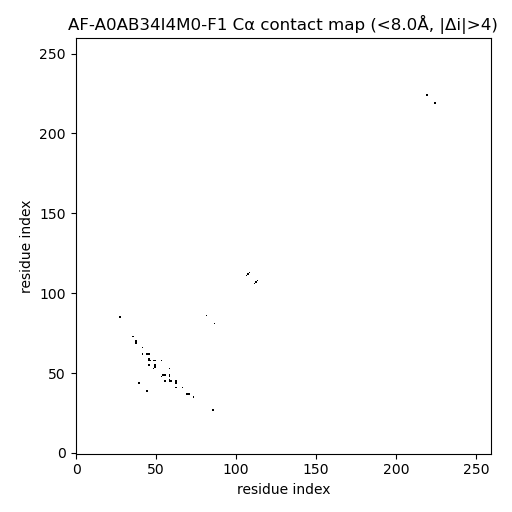18 1.00 97.88 175 THR A CA 1
ATOM 1432 C C . THR A 1 175 ? 30.132 0.947 -56.306 1.00 97.88 175 THR A C 1
ATOM 1434 O O . THR A 1 175 ? 30.940 0.555 -57.152 1.00 97.88 175 THR A O 1
ATOM 1437 N N . LYS A 1 176 ? 29.329 1.982 -56.559 1.00 97.88 176 LYS A N 1
ATOM 1438 C CA . LYS A 1 176 ? 29.368 2.761 -57.802 1.00 97.88 176 LYS A CA 1
ATOM 1439 C C . LYS A 1 176 ? 30.695 3.505 -57.978 1.00 97.88 176 LYS A C 1
ATOM 1441 O O . LYS A 1 176 ? 31.266 3.503 -59.067 1.00 97.88 176 LYS A O 1
ATOM 1446 N N . ASN A 1 177 ? 31.215 4.119 -56.918 1.00 97.88 177 ASN A N 1
ATOM 1447 C CA . ASN A 1 177 ? 32.507 4.802 -56.963 1.00 97.88 177 ASN A CA 1
ATOM 1448 C C . ASN A 1 177 ? 33.672 3.817 -57.107 1.00 97.88 177 ASN A C 1
ATOM 1450 O O . ASN A 1 177 ? 34.596 4.078 -57.876 1.00 97.88 177 ASN A O 1
ATOM 1454 N N . ASP A 1 178 ? 33.614 2.673 -56.432 1.00 98.06 178 ASP A N 1
ATOM 1455 C CA . ASP A 1 178 ? 34.584 1.587 -56.565 1.00 98.06 178 ASP A CA 1
ATOM 1456 C C . ASP A 1 178 ? 34.617 1.029 -58.001 1.00 98.06 178 ASP A C 1
ATOM 1458 O O . ASP A 1 178 ? 35.680 0.954 -58.618 1.00 98.06 178 ASP A O 1
ATOM 1462 N N . THR A 1 179 ? 33.456 0.732 -58.594 1.00 97.62 179 THR A N 1
ATOM 1463 C CA . THR A 1 179 ? 33.365 0.277 -59.995 1.00 97.62 179 THR A CA 1
ATOM 1464 C C . THR A 1 179 ? 33.862 1.328 -60.985 1.00 97.62 179 THR A C 1
ATOM 1466 O O . THR A 1 179 ? 34.632 0.988 -61.886 1.00 97.62 179 THR A O 1
ATOM 1469 N N . LYS A 1 180 ? 33.512 2.607 -60.792 1.00 97.94 180 LYS A N 1
ATOM 1470 C CA . LYS A 1 180 ? 34.058 3.723 -61.580 1.00 97.94 180 LYS A CA 1
ATOM 1471 C C . LYS A 1 180 ? 35.583 3.794 -61.473 1.00 97.94 180 LYS A C 1
ATOM 1473 O O . LYS A 1 180 ? 36.262 3.914 -62.489 1.00 97.94 180 LYS A O 1
ATOM 1478 N N . THR A 1 181 ? 36.120 3.697 -60.259 1.00 98.00 181 THR A N 1
ATOM 1479 C CA . THR A 1 181 ? 37.565 3.765 -59.996 1.00 98.00 181 THR A CA 1
ATOM 1480 C C . THR A 1 181 ? 38.293 2.593 -60.651 1.00 98.00 181 THR A C 1
ATOM 1482 O O . THR A 1 181 ? 39.288 2.800 -61.341 1.00 98.00 181 THR A O 1
ATOM 1485 N N . ARG A 1 182 ? 37.755 1.374 -60.537 1.00 97.88 182 ARG A N 1
ATOM 1486 C CA . ARG A 1 182 ? 38.272 0.178 -61.219 1.00 97.88 182 ARG A CA 1
ATOM 1487 C C . ARG A 1 182 ? 38.274 0.337 -62.742 1.00 97.88 182 ARG A C 1
ATOM 1489 O O . ARG A 1 182 ? 39.247 -0.050 -63.385 1.00 97.88 182 ARG A O 1
ATOM 1496 N N . GLY A 1 183 ? 37.225 0.937 -63.307 1.00 97.81 183 GLY A N 1
ATOM 1497 C CA . GLY A 1 183 ? 37.152 1.266 -64.732 1.00 97.81 183 GLY A CA 1
ATOM 1498 C C . GLY A 1 183 ? 38.263 2.224 -65.170 1.00 97.81 183 GLY A C 1
ATOM 1499 O O . GLY A 1 183 ? 38.982 1.923 -66.118 1.00 97.81 183 GLY A O 1
ATOM 1500 N N . ILE A 1 184 ? 38.464 3.323 -64.434 1.00 97.75 184 ILE A N 1
ATOM 1501 C CA . ILE A 1 184 ? 39.537 4.300 -64.704 1.00 97.75 184 ILE A CA 1
ATOM 1502 C C . ILE A 1 184 ? 40.920 3.643 -64.616 1.00 97.75 184 ILE A C 1
ATOM 1504 O O . ILE A 1 184 ? 41.768 3.882 -65.477 1.00 97.75 184 ILE A O 1
ATOM 1508 N N . ILE A 1 185 ? 41.152 2.804 -63.601 1.00 98.00 185 ILE A N 1
ATOM 1509 C CA . ILE A 1 185 ? 42.410 2.061 -63.446 1.00 98.00 185 ILE A CA 1
ATOM 1510 C C . ILE A 1 185 ? 42.644 1.154 -64.657 1.00 98.00 185 ILE A C 1
ATOM 1512 O O . ILE A 1 185 ? 43.735 1.173 -65.220 1.00 98.00 185 ILE A O 1
ATOM 1516 N N . SER A 1 186 ? 41.629 0.401 -65.094 1.00 98.00 186 SER A N 1
ATOM 1517 C CA . SER A 1 186 ? 41.741 -0.473 -66.267 1.00 98.00 186 SER A CA 1
ATOM 1518 C C . SER A 1 186 ? 41.993 0.310 -67.557 1.00 98.00 186 SER A C 1
ATOM 1520 O O . SER A 1 186 ? 42.854 -0.085 -68.338 1.00 98.00 186 SER A O 1
ATOM 1522 N N . GLU A 1 187 ? 41.294 1.425 -67.779 1.00 97.62 187 GLU A N 1
ATOM 1523 C CA . GLU A 1 187 ? 41.502 2.273 -68.958 1.00 97.62 187 GLU A CA 1
ATOM 1524 C C . GLU A 1 187 ? 42.919 2.857 -68.981 1.00 97.62 187 GLU A C 1
ATOM 1526 O O . GLU A 1 187 ? 43.588 2.837 -70.014 1.00 97.62 187 GLU A O 1
ATOM 1531 N N . THR A 1 188 ? 43.394 3.344 -67.833 1.00 98.00 188 THR A N 1
ATOM 1532 C CA . THR A 1 188 ? 44.750 3.887 -67.685 1.00 98.00 188 THR A CA 1
ATOM 1533 C C . THR A 1 188 ? 45.801 2.801 -67.904 1.00 98.00 188 THR A C 1
ATOM 1535 O O . THR A 1 188 ? 46.760 3.033 -68.634 1.00 98.00 188 THR A O 1
ATOM 1538 N N . GLY A 1 189 ? 45.598 1.605 -67.344 1.00 97.94 189 GLY A N 1
ATOM 1539 C CA . GLY A 1 189 ? 46.461 0.444 -67.580 1.00 97.94 189 GLY A CA 1
ATOM 1540 C C . GLY A 1 189 ? 46.567 0.097 -69.066 1.00 97.94 189 GLY A C 1
ATOM 1541 O O . GLY A 1 189 ? 47.668 0.042 -69.603 1.00 97.94 189 GLY A O 1
ATOM 1542 N N . ASN A 1 190 ? 45.4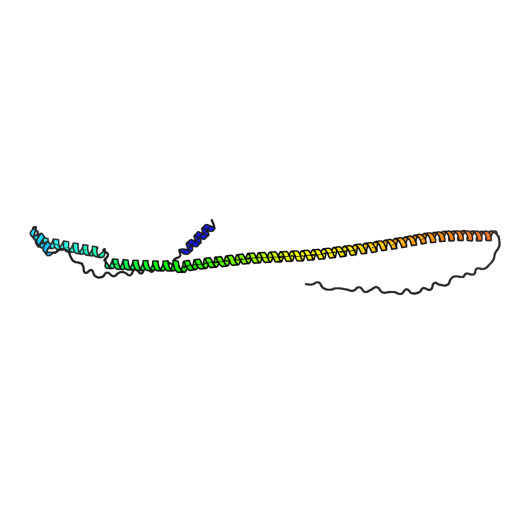31 0.008 -69.766 1.00 97.31 190 ASN A N 1
ATOM 1543 C CA . ASN A 1 190 ? 45.405 -0.277 -71.205 1.00 97.31 190 ASN A CA 1
ATOM 1544 C C . ASN A 1 190 ? 46.132 0.800 -72.038 1.00 97.31 190 ASN A C 1
ATOM 1546 O O . ASN A 1 190 ? 46.792 0.478 -73.030 1.00 97.31 190 ASN A O 1
ATOM 1550 N N . LYS A 1 191 ? 46.018 2.083 -71.658 1.00 98.00 191 LYS A N 1
ATOM 1551 C CA . LYS A 1 191 ? 46.749 3.186 -72.312 1.00 98.00 191 LYS A CA 1
ATOM 1552 C C . LYS A 1 191 ? 48.255 3.054 -72.106 1.00 98.00 191 LYS A C 1
ATOM 1554 O O . LYS A 1 191 ? 48.992 3.122 -73.085 1.00 98.00 191 LYS A O 1
ATOM 1559 N N . ILE A 1 192 ? 48.687 2.799 -70.869 1.00 97.81 192 ILE A N 1
ATOM 1560 C CA . ILE A 1 192 ? 50.098 2.561 -70.537 1.00 97.81 192 ILE A CA 1
ATOM 1561 C C . ILE A 1 192 ? 50.642 1.380 -71.351 1.00 97.81 192 ILE A C 1
ATOM 1563 O O . ILE A 1 192 ? 51.689 1.509 -71.980 1.00 97.81 192 ILE A O 1
ATOM 1567 N N . ASP A 1 193 ? 49.918 0.262 -71.417 1.00 97.62 193 ASP A N 1
ATOM 1568 C CA . ASP A 1 193 ? 50.339 -0.914 -72.189 1.00 97.62 193 ASP A CA 1
ATOM 1569 C C . ASP A 1 193 ? 50.476 -0.604 -73.690 1.00 97.62 193 ASP A C 1
ATOM 1571 O O . ASP A 1 193 ? 51.430 -1.040 -74.345 1.00 97.62 193 ASP A O 1
ATOM 1575 N N . THR A 1 194 ? 49.559 0.202 -74.236 1.00 97.56 194 THR A N 1
ATOM 1576 C CA . THR A 1 194 ? 49.599 0.645 -75.639 1.00 97.56 194 THR A CA 1
ATOM 1577 C C . THR A 1 194 ? 50.794 1.562 -75.912 1.00 97.56 194 THR A C 1
ATOM 1579 O O . THR A 1 194 ? 51.485 1.390 -76.919 1.00 97.56 194 THR A O 1
ATOM 1582 N N . GLU A 1 195 ? 51.074 2.516 -75.021 1.00 97.81 195 GLU A N 1
ATOM 1583 C CA . GLU A 1 195 ? 52.242 3.401 -75.112 1.00 97.81 195 GLU A CA 1
ATOM 1584 C C . GLU A 1 195 ? 53.559 2.629 -74.979 1.00 97.81 195 GLU A C 1
ATOM 1586 O O . GLU A 1 195 ? 54.501 2.874 -75.732 1.00 97.81 195 GLU A O 1
ATOM 1591 N N . ILE A 1 196 ? 53.630 1.636 -74.089 1.00 97.94 196 ILE A N 1
ATOM 1592 C CA . ILE A 1 196 ? 54.798 0.753 -73.974 1.00 97.94 196 ILE A CA 1
ATOM 1593 C C . ILE A 1 196 ? 55.032 0.002 -75.292 1.00 97.94 196 ILE A C 1
ATOM 1595 O O . ILE A 1 196 ? 56.167 -0.065 -75.772 1.00 97.94 196 ILE A O 1
ATOM 1599 N N . ALA A 1 197 ? 53.981 -0.551 -75.904 1.00 97.06 197 ALA A N 1
ATOM 1600 C CA . ALA A 1 197 ? 54.091 -1.262 -77.177 1.00 97.06 197 ALA A CA 1
ATOM 1601 C C . ALA A 1 197 ? 54.521 -0.338 -78.334 1.00 97.06 197 ALA A C 1
ATOM 1603 O O . ALA A 1 197 ? 55.361 -0.726 -79.158 1.00 97.06 197 ALA A O 1
ATOM 1604 N N . SER A 1 198 ? 53.988 0.887 -78.388 1.00 97.25 198 SER A N 1
ATOM 1605 C CA . SER A 1 198 ? 54.340 1.867 -79.421 1.00 97.25 198 SER A CA 1
ATOM 1606 C C . SER A 1 198 ? 55.780 2.363 -79.266 1.00 97.25 198 SER A C 1
ATOM 1608 O O . SER A 1 198 ? 56.535 2.334 -80.240 1.00 97.25 198 SER A O 1
ATOM 1610 N N . LEU A 1 199 ? 56.212 2.706 -78.047 1.00 97.94 199 LEU A N 1
ATOM 1611 C CA . LEU A 1 199 ? 57.593 3.096 -77.745 1.00 97.94 199 LEU A CA 1
ATOM 1612 C C . LEU A 1 199 ? 58.577 1.969 -78.052 1.00 97.94 199 LEU A C 1
ATOM 1614 O O . LEU A 1 199 ? 59.637 2.218 -78.625 1.00 97.94 199 LEU A O 1
ATOM 1618 N N . LYS A 1 200 ? 58.224 0.720 -77.731 1.00 97.81 200 LYS A N 1
ATOM 1619 C CA . LYS A 1 200 ? 59.048 -0.448 -78.065 1.00 97.81 200 LYS A CA 1
ATOM 1620 C C . LYS A 1 200 ? 59.215 -0.612 -79.578 1.00 97.81 200 LYS A C 1
ATOM 1622 O O . LYS A 1 200 ? 60.321 -0.885 -80.037 1.00 97.81 200 LYS A O 1
ATOM 1627 N N . THR A 1 201 ? 58.144 -0.410 -80.345 1.00 96.75 201 THR A N 1
ATOM 1628 C CA . THR A 1 201 ? 58.181 -0.456 -81.816 1.00 96.75 201 THR A CA 1
ATOM 1629 C C . THR A 1 201 ? 59.038 0.675 -82.388 1.00 96.75 201 THR A C 1
ATOM 1631 O O . THR A 1 201 ? 59.897 0.425 -83.232 1.00 96.75 201 THR A O 1
ATOM 1634 N N . LEU A 1 202 ? 58.859 1.904 -81.891 1.00 97.38 202 LEU A N 1
ATOM 1635 C CA . LEU A 1 202 ? 59.654 3.070 -82.289 1.00 97.38 202 LEU A CA 1
ATOM 1636 C C . LEU A 1 202 ? 61.144 2.864 -81.993 1.00 97.38 202 LEU A C 1
ATOM 1638 O O . LEU A 1 202 ? 61.992 3.153 -82.832 1.00 97.38 202 LEU A O 1
ATOM 1642 N N . MET A 1 203 ? 61.466 2.322 -80.819 1.00 97.25 203 MET A N 1
ATOM 1643 C CA . MET A 1 203 ? 62.838 2.015 -80.426 1.00 97.25 203 MET A CA 1
ATOM 1644 C C . MET A 1 203 ? 63.478 0.975 -81.353 1.00 97.25 203 MET A C 1
ATOM 1646 O O . MET A 1 203 ? 64.619 1.165 -81.773 1.00 97.25 203 MET A O 1
ATOM 1650 N N . GLU A 1 204 ? 62.759 -0.097 -81.705 1.00 95.69 204 GLU A N 1
ATOM 1651 C CA . GLU A 1 204 ? 63.276 -1.093 -82.649 1.00 95.69 204 GLU A CA 1
ATOM 1652 C C . GLU A 1 204 ? 63.470 -0.484 -84.049 1.00 95.69 204 GLU A C 1
ATOM 1654 O O . GLU A 1 204 ? 64.491 -0.741 -84.683 1.00 95.69 204 GLU A O 1
ATOM 1659 N N . SER A 1 205 ? 62.567 0.399 -84.496 1.00 95.75 205 SER A N 1
ATOM 1660 C CA . SER A 1 205 ? 62.730 1.156 -85.748 1.00 95.75 205 SER A CA 1
ATOM 1661 C C . SER A 1 205 ? 63.977 2.042 -85.730 1.00 95.75 205 SER A C 1
ATOM 1663 O O . SER A 1 205 ? 64.805 1.944 -86.631 1.00 95.75 205 SER A O 1
ATOM 1665 N N . ASN A 1 206 ? 64.171 2.848 -84.681 1.00 95.94 206 ASN A N 1
ATOM 1666 C CA . ASN A 1 206 ? 65.341 3.723 -84.540 1.00 95.94 206 ASN A CA 1
ATOM 1667 C C . ASN A 1 206 ? 66.653 2.928 -84.500 1.00 95.94 206 ASN A C 1
ATOM 1669 O O . ASN A 1 206 ? 67.658 3.334 -85.089 1.00 95.94 206 ASN A O 1
ATOM 1673 N N . LYS A 1 207 ? 66.657 1.773 -83.824 1.00 97.38 207 LYS A N 1
ATOM 1674 C CA . LYS A 1 207 ? 67.797 0.851 -83.833 1.00 97.38 207 LYS A CA 1
ATOM 1675 C C . LYS A 1 207 ? 68.085 0.355 -85.255 1.00 97.38 207 LYS A C 1
ATOM 1677 O O . LYS A 1 207 ? 69.244 0.376 -85.665 1.00 97.38 207 LYS A O 1
ATOM 1682 N N . LEU A 1 208 ? 67.063 -0.049 -86.016 1.00 95.81 208 LEU A N 1
ATOM 1683 C CA . LEU A 1 208 ? 67.214 -0.472 -87.415 1.00 95.81 208 LEU A CA 1
ATOM 1684 C C . LEU A 1 208 ? 67.698 0.668 -88.325 1.00 95.81 208 LEU A C 1
ATOM 1686 O O . LEU A 1 208 ? 68.566 0.437 -89.164 1.00 95.81 208 LEU A O 1
ATOM 1690 N N . GLU A 1 209 ? 67.191 1.890 -88.152 1.00 94.81 209 GLU A N 1
ATOM 1691 C CA . GLU A 1 209 ? 67.659 3.081 -88.876 1.00 94.81 209 GLU A CA 1
ATOM 1692 C C . GLU A 1 209 ? 69.124 3.393 -88.575 1.00 94.81 209 GLU A C 1
ATOM 1694 O O . GLU A 1 209 ? 69.896 3.639 -89.497 1.00 94.81 209 GLU A O 1
ATOM 1699 N N . THR A 1 210 ? 69.533 3.305 -87.308 1.00 95.00 210 THR A N 1
ATOM 1700 C CA . THR A 1 210 ? 70.933 3.507 -86.906 1.00 95.00 210 THR A CA 1
ATOM 1701 C C . THR A 1 210 ? 71.841 2.463 -87.554 1.00 95.00 210 THR A C 1
ATOM 1703 O O . THR A 1 210 ? 72.907 2.804 -88.063 1.00 95.00 210 THR A O 1
ATOM 1706 N N . ILE A 1 211 ? 71.412 1.194 -87.590 1.00 95.06 211 ILE A N 1
ATOM 1707 C CA . ILE A 1 211 ? 72.146 0.122 -88.279 1.00 95.06 211 ILE A CA 1
ATOM 1708 C C . ILE A 1 211 ? 72.269 0.427 -89.779 1.00 95.06 211 ILE A C 1
ATOM 1710 O O . ILE A 1 211 ? 73.360 0.284 -90.327 1.00 95.06 211 ILE A O 1
ATOM 1714 N N . ARG A 1 212 ? 71.189 0.874 -90.436 1.00 91.56 212 ARG A N 1
ATOM 1715 C CA . ARG A 1 212 ? 71.209 1.257 -91.860 1.00 91.56 212 ARG A CA 1
ATOM 1716 C C . ARG A 1 212 ? 72.146 2.432 -92.124 1.00 91.56 212 ARG A C 1
ATOM 1718 O O . ARG A 1 212 ? 73.004 2.317 -92.984 1.00 91.56 212 ARG A O 1
ATOM 1725 N N . TYR A 1 213 ? 72.049 3.505 -91.341 1.00 93.06 213 TYR A N 1
ATOM 1726 C CA . TYR A 1 213 ? 72.913 4.678 -91.480 1.00 93.06 213 TYR A CA 1
ATOM 1727 C C . TYR A 1 213 ? 74.397 4.323 -91.325 1.00 93.06 213 TYR A C 1
ATOM 1729 O O . TYR A 1 213 ? 75.234 4.788 -92.095 1.00 93.06 213 TYR A O 1
ATOM 1737 N N . LEU A 1 214 ? 74.736 3.476 -90.346 1.00 92.31 214 LEU A N 1
ATOM 1738 C CA . LEU A 1 214 ? 76.105 2.989 -90.170 1.00 92.31 214 LEU A CA 1
ATOM 1739 C C . LEU A 1 214 ? 76.558 2.119 -91.349 1.00 92.31 214 LEU A C 1
ATOM 1741 O O . LEU A 1 214 ? 77.708 2.232 -91.765 1.00 92.31 214 LEU A O 1
ATOM 1745 N N . ALA A 1 215 ? 75.678 1.279 -91.897 1.00 90.81 215 ALA A N 1
ATOM 1746 C CA . ALA A 1 215 ? 75.976 0.493 -93.090 1.00 90.81 215 ALA A CA 1
ATOM 1747 C C . ALA A 1 215 ? 76.228 1.390 -94.316 1.00 90.81 215 ALA A C 1
ATOM 1749 O O . ALA A 1 215 ? 77.232 1.193 -94.995 1.00 90.81 215 ALA A O 1
ATOM 1750 N N . ASP A 1 216 ? 75.396 2.411 -94.544 1.00 88.62 216 ASP A N 1
ATOM 1751 C CA . ASP A 1 216 ? 75.565 3.388 -95.629 1.00 88.62 216 ASP A CA 1
ATOM 1752 C C . ASP A 1 216 ? 76.864 4.194 -95.461 1.00 88.62 216 ASP A C 1
ATOM 1754 O O . ASP A 1 216 ? 77.607 4.407 -96.418 1.00 88.62 216 ASP A O 1
ATOM 1758 N N . ALA A 1 217 ? 77.187 4.607 -94.231 1.00 84.75 217 ALA A N 1
ATOM 1759 C CA . ALA A 1 217 ? 78.432 5.309 -93.928 1.00 84.75 217 ALA A CA 1
ATOM 1760 C C . ALA A 1 217 ? 79.671 4.430 -94.169 1.00 84.75 217 ALA A C 1
ATOM 1762 O O . ALA A 1 217 ? 80.665 4.915 -94.708 1.00 84.75 217 ALA A O 1
ATOM 1763 N N . LEU A 1 218 ? 79.618 3.146 -93.798 1.00 83.69 218 LEU A N 1
ATOM 1764 C CA . LEU A 1 218 ? 80.680 2.183 -94.099 1.00 83.69 218 LEU A CA 1
ATOM 1765 C C . LEU A 1 218 ? 80.804 1.931 -95.607 1.00 83.69 218 LEU A C 1
ATOM 1767 O O . LEU A 1 218 ? 81.924 1.871 -96.107 1.00 83.69 218 LEU A O 1
ATOM 1771 N N . GLN A 1 219 ? 79.686 1.832 -96.329 1.00 79.56 219 GLN A N 1
ATOM 1772 C CA . GLN A 1 219 ? 79.661 1.662 -97.784 1.00 79.56 219 GLN A CA 1
ATOM 1773 C C . GLN A 1 219 ? 80.315 2.857 -98.495 1.00 79.56 219 GLN A C 1
ATOM 1775 O O . GLN A 1 219 ? 81.226 2.671 -99.296 1.00 79.56 219 GLN A O 1
ATOM 1780 N N . ASN A 1 220 ? 79.970 4.085 -98.101 1.00 72.38 220 ASN A N 1
ATOM 1781 C CA . ASN A 1 220 ? 80.595 5.302 -98.630 1.00 72.38 220 ASN A CA 1
ATOM 1782 C C . ASN A 1 220 ? 82.109 5.372 -98.342 1.00 72.38 220 ASN A C 1
ATOM 1784 O O . ASN A 1 220 ? 82.868 5.920 -99.140 1.00 72.38 220 ASN A O 1
ATOM 1788 N N . LEU A 1 221 ? 82.569 4.801 -97.221 1.00 71.56 221 LEU A N 1
ATOM 1789 C CA . LEU A 1 221 ? 8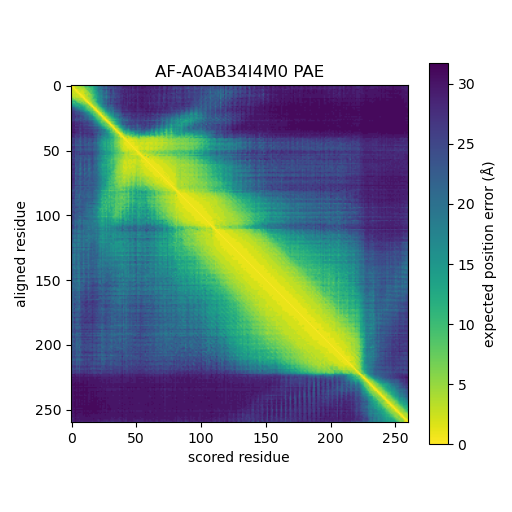3.996 4.720 -96.889 1.00 71.56 221 LEU A CA 1
ATOM 1790 C C . LEU A 1 221 ? 84.751 3.706 -97.765 1.00 71.56 221 LEU A C 1
ATOM 1792 O O . LEU A 1 221 ? 85.947 3.871 -98.001 1.00 71.56 221 LEU A O 1
ATOM 1796 N N . ILE A 1 222 ? 84.060 2.662 -98.230 1.00 72.44 222 ILE A N 1
ATOM 1797 C CA . ILE A 1 222 ? 84.583 1.662 -99.171 1.00 72.44 222 ILE A CA 1
ATOM 1798 C C . ILE A 1 222 ? 84.625 2.235 -100.600 1.00 72.44 222 ILE A C 1
ATOM 1800 O O . ILE A 1 222 ? 85.558 1.927 -101.341 1.00 72.44 222 ILE A O 1
ATOM 1804 N N . ASP A 1 223 ? 83.675 3.106 -100.958 1.00 60.41 223 ASP A N 1
ATOM 1805 C CA . ASP A 1 223 ? 83.500 3.633 -102.322 1.00 60.41 223 ASP A CA 1
ATOM 1806 C C . ASP A 1 223 ? 84.372 4.868 -102.663 1.00 60.41 223 ASP A C 1
ATOM 1808 O O . ASP A 1 223 ? 84.495 5.227 -103.833 1.00 60.41 223 ASP A O 1
ATOM 1812 N N . GLY A 1 224 ? 85.065 5.471 -101.687 1.00 51.28 224 GLY A N 1
ATOM 1813 C CA . GLY A 1 224 ? 86.182 6.396 -101.939 1.00 51.28 224 GLY A CA 1
ATOM 1814 C C . GLY A 1 224 ? 85.831 7.809 -102.430 1.00 51.28 224 GLY A C 1
ATOM 1815 O O . GLY A 1 224 ? 86.602 8.366 -103.211 1.00 51.28 224 GLY A O 1
ATOM 1816 N N . ASP A 1 225 ? 84.736 8.419 -101.958 1.00 41.44 225 ASP A N 1
ATOM 1817 C CA . ASP A 1 225 ? 84.367 9.808 -102.293 1.00 41.44 225 ASP A CA 1
ATOM 1818 C C . ASP A 1 225 ? 84.181 10.677 -101.026 1.00 41.44 225 ASP A C 1
ATOM 1820 O O . ASP A 1 225 ? 83.431 10.326 -100.114 1.00 41.44 225 ASP A O 1
ATOM 1824 N N . PHE A 1 226 ? 84.888 11.812 -100.942 1.00 48.94 226 PHE A N 1
ATOM 1825 C CA . PHE A 1 226 ? 84.788 12.801 -99.851 1.00 48.94 226 PHE A CA 1
ATOM 1826 C C . PHE A 1 226 ? 84.214 14.124 -100.386 1.00 48.94 226 PHE A C 1
ATOM 1828 O O . PHE A 1 226 ? 84.840 14.771 -101.226 1.00 48.94 226 PHE A O 1
ATOM 1835 N N . PRO A 1 227 ? 83.111 14.616 -99.795 1.00 54.09 227 PRO A N 1
ATOM 1836 C CA . PRO A 1 227 ? 83.022 16.022 -99.366 1.00 54.09 227 PRO A CA 1
ATOM 1837 C C . PRO A 1 227 ? 82.384 16.108 -97.954 1.00 54.09 227 PRO A C 1
ATOM 1839 O O . PRO A 1 227 ? 81.576 15.276 -97.574 1.00 54.09 227 PRO A O 1
ATOM 1842 N N . GLY A 1 228 ? 82.703 17.018 -97.031 1.00 42.53 228 GLY A N 1
ATOM 1843 C CA . GLY A 1 228 ? 82.939 18.451 -97.160 1.00 42.53 228 GLY A CA 1
ATOM 1844 C C . GLY A 1 228 ? 81.849 19.208 -96.377 1.00 42.53 228 GLY A C 1
ATOM 1845 O O . GLY A 1 228 ? 80.790 19.475 -96.922 1.00 42.53 228 GLY A O 1
ATOM 1846 N N . GLY A 1 229 ? 82.122 19.572 -95.115 1.00 37.38 229 GLY A N 1
ATOM 1847 C CA . GLY A 1 229 ? 81.439 20.664 -94.393 1.00 37.38 229 GLY A CA 1
ATOM 1848 C C . GLY A 1 229 ? 80.119 20.347 -93.670 1.00 37.38 229 GLY A C 1
ATOM 1849 O O . GLY A 1 229 ? 79.047 20.325 -94.262 1.00 37.38 229 GLY A O 1
ATOM 1850 N N . ALA A 1 230 ? 80.190 20.228 -92.342 1.00 45.12 230 ALA A N 1
ATOM 1851 C CA . ALA A 1 230 ? 79.037 20.224 -91.445 1.00 45.12 230 ALA A CA 1
ATOM 1852 C C . ALA A 1 230 ? 78.427 21.633 -91.283 1.00 45.12 230 ALA A C 1
ATOM 1854 O O . ALA A 1 230 ? 79.151 22.595 -91.026 1.00 45.12 230 ALA A O 1
ATOM 1855 N N . VAL A 1 231 ? 77.093 21.738 -91.311 1.00 41.50 231 VAL A N 1
ATOM 1856 C CA . VAL A 1 231 ? 76.354 22.831 -90.657 1.00 41.50 231 VAL A CA 1
ATOM 1857 C C . VAL A 1 231 ? 75.381 22.220 -89.657 1.00 41.50 231 VAL A C 1
ATOM 1859 O O . VAL A 1 231 ? 74.377 21.608 -90.012 1.00 41.50 231 VAL A O 1
ATOM 1862 N N . VAL A 1 232 ? 75.712 22.411 -88.384 1.00 51.94 232 VAL A N 1
ATOM 1863 C CA . VAL A 1 232 ? 74.859 22.159 -87.225 1.00 51.94 232 VAL A CA 1
ATOM 1864 C C . VAL A 1 232 ? 73.704 23.165 -87.236 1.00 51.94 232 VAL A C 1
ATOM 1866 O O . VAL A 1 232 ? 73.934 24.372 -87.181 1.00 51.94 232 VAL A O 1
ATOM 1869 N N . LYS A 1 233 ? 72.459 22.683 -87.243 1.00 43.66 233 LYS A N 1
ATOM 1870 C CA . LYS A 1 233 ? 71.300 23.437 -86.745 1.00 43.66 233 LYS A CA 1
ATOM 1871 C C . LYS A 1 233 ? 70.763 22.719 -85.511 1.00 43.66 233 LYS A C 1
ATOM 1873 O O . LYS A 1 233 ? 70.147 21.669 -85.629 1.00 43.66 233 LYS A O 1
ATOM 1878 N N . ASN A 1 234 ? 71.020 23.302 -84.344 1.00 39.03 234 ASN A N 1
ATOM 1879 C CA . ASN A 1 234 ? 70.339 22.969 -83.093 1.00 39.03 234 ASN A CA 1
ATOM 1880 C C . ASN A 1 234 ? 69.085 23.864 -82.913 1.00 39.03 234 ASN A C 1
ATOM 1882 O O . ASN A 1 234 ? 68.965 24.883 -83.599 1.00 39.03 234 ASN A O 1
ATOM 1886 N N . PRO A 1 235 ? 68.129 23.453 -82.059 1.00 49.81 235 PRO A N 1
ATOM 1887 C CA . PRO A 1 235 ? 66.687 23.694 -82.202 1.00 49.81 235 PRO A CA 1
ATOM 1888 C C . PRO A 1 235 ? 66.218 25.003 -81.540 1.00 49.81 235 PRO A C 1
ATOM 1890 O O . PRO A 1 235 ? 66.950 25.553 -80.716 1.00 49.81 235 PRO A O 1
ATOM 1893 N N . PRO A 1 236 ? 64.991 25.501 -81.804 1.00 45.22 236 PRO A N 1
ATOM 1894 C CA . PRO A 1 236 ? 64.393 26.510 -80.943 1.00 45.22 236 PRO A CA 1
ATOM 1895 C C . PRO A 1 236 ? 63.757 25.888 -79.691 1.00 45.22 236 PRO A C 1
ATOM 1897 O O . PRO A 1 236 ? 63.157 24.814 -79.711 1.00 45.22 236 PRO A O 1
ATOM 1900 N N . ALA A 1 237 ? 63.944 26.627 -78.602 1.00 40.88 237 ALA A N 1
ATOM 1901 C CA . ALA A 1 237 ? 63.585 26.346 -77.228 1.00 40.88 237 ALA A CA 1
ATOM 1902 C C . ALA A 1 237 ? 62.081 26.128 -76.993 1.00 40.88 237 ALA A C 1
ATOM 1904 O O . ALA A 1 237 ? 61.236 26.866 -77.495 1.00 40.88 237 ALA A O 1
ATOM 1905 N N . ASN A 1 238 ? 61.786 25.164 -76.121 1.00 42.69 238 ASN A N 1
ATOM 1906 C CA . ASN A 1 238 ? 60.533 25.073 -75.386 1.00 42.69 238 ASN A CA 1
ATOM 1907 C C . ASN A 1 238 ? 60.485 26.235 -74.376 1.00 42.69 238 ASN A C 1
ATOM 1909 O O . ASN A 1 238 ? 61.239 26.240 -73.401 1.00 42.69 238 ASN A O 1
ATOM 1913 N N . ALA A 1 239 ? 59.655 27.243 -74.640 1.00 43.41 239 ALA A N 1
ATOM 1914 C CA . ALA A 1 239 ? 59.314 28.266 -73.663 1.00 43.41 239 ALA A CA 1
ATOM 1915 C C . ALA A 1 239 ? 58.260 27.679 -72.719 1.00 43.41 239 ALA A C 1
ATOM 1917 O O . ALA A 1 239 ? 57.156 27.347 -73.143 1.00 43.41 239 ALA A O 1
ATOM 1918 N N . GLY A 1 240 ? 58.631 27.511 -71.449 1.00 47.38 240 GLY A N 1
ATOM 1919 C CA . GLY A 1 240 ? 57.689 27.157 -70.397 1.00 47.38 240 GLY A CA 1
ATOM 1920 C C . GLY A 1 240 ? 56.622 28.237 -70.244 1.00 47.38 240 GLY A C 1
ATOM 1921 O O . GLY A 1 240 ? 56.950 29.422 -70.216 1.00 47.38 240 GLY A O 1
ATOM 1922 N N . ASP A 1 241 ? 55.368 27.807 -70.111 1.00 38.81 241 ASP A N 1
ATOM 1923 C CA . ASP A 1 241 ? 54.248 28.680 -69.780 1.00 38.81 241 ASP A CA 1
ATOM 1924 C C . ASP A 1 241 ? 53.497 28.146 -68.547 1.00 38.81 241 ASP A C 1
ATOM 1926 O O . ASP A 1 241 ? 53.075 26.992 -68.478 1.00 38.81 241 ASP A O 1
ATOM 1930 N N . THR A 1 242 ? 53.439 29.030 -67.551 1.00 41.66 242 THR A N 1
ATOM 1931 C CA . THR A 1 242 ? 52.563 29.111 -66.370 1.00 41.66 242 THR A CA 1
ATOM 1932 C C . THR A 1 242 ? 52.223 27.845 -65.574 1.00 41.66 242 THR A C 1
ATOM 1934 O O . THR A 1 242 ? 51.170 27.233 -65.736 1.00 41.66 242 THR A O 1
ATOM 1937 N N . GLY A 1 243 ? 53.022 27.588 -64.535 1.00 36.94 243 GLY A N 1
ATOM 1938 C CA . GLY A 1 243 ? 52.494 27.057 -63.279 1.00 36.94 243 GLY A CA 1
ATOM 1939 C C . GLY A 1 243 ? 51.808 28.177 -62.491 1.00 36.94 243 GLY A C 1
ATOM 1940 O O . GLY A 1 243 ? 52.479 28.981 -61.847 1.00 36.94 243 GLY A O 1
ATOM 1941 N N . SER A 1 244 ? 50.477 28.247 -62.544 1.00 38.75 244 SER A N 1
ATOM 1942 C CA . SER A 1 244 ? 49.676 28.988 -61.566 1.00 38.75 244 SER A CA 1
ATOM 1943 C C . SER A 1 244 ? 49.331 28.070 -60.395 1.00 38.75 244 SER A C 1
ATOM 1945 O O . SER A 1 244 ? 48.716 27.021 -60.572 1.00 38.75 244 SER A O 1
ATOM 1947 N N . SER A 1 245 ? 49.730 28.484 -59.193 1.00 45.22 245 SER A N 1
ATOM 1948 C CA . SER A 1 245 ? 49.274 27.935 -57.913 1.00 45.22 245 SER A CA 1
ATOM 1949 C C . SER A 1 245 ? 47.742 27.885 -57.820 1.00 45.22 245 SER A C 1
ATOM 1951 O O . SER A 1 245 ? 47.054 28.730 -58.398 1.00 45.22 245 SER A O 1
ATOM 1953 N N . PRO A 1 246 ? 47.206 27.018 -56.947 1.00 42.38 246 PRO A N 1
ATOM 1954 C CA . PRO A 1 246 ? 46.584 27.614 -55.771 1.00 42.38 246 PRO A CA 1
ATOM 1955 C C . PRO A 1 246 ? 47.006 26.973 -54.442 1.00 42.38 246 PRO A C 1
ATOM 1957 O O . PRO A 1 246 ? 47.323 25.793 -54.331 1.00 42.38 246 PRO A O 1
ATOM 1960 N N . SER A 1 247 ? 46.998 27.853 -53.448 1.00 46.34 247 SER A N 1
ATOM 1961 C CA . SER A 1 247 ? 47.246 27.732 -52.013 1.00 46.34 247 SER A CA 1
ATOM 1962 C C . SER A 1 247 ? 46.795 26.435 -51.321 1.00 46.34 247 SER A C 1
ATOM 1964 O O . SER A 1 247 ? 45.701 25.944 -51.600 1.00 46.34 247 SER A O 1
ATOM 1966 N N . PRO A 1 248 ? 47.514 25.970 -50.278 1.00 46.34 248 PRO A N 1
ATOM 1967 C CA . PRO A 1 248 ? 46.951 25.054 -49.297 1.00 46.34 248 PRO A CA 1
ATOM 1968 C C . PRO A 1 248 ? 45.960 25.805 -48.401 1.00 46.34 248 PRO A C 1
ATOM 1970 O O . PRO A 1 248 ? 46.300 26.782 -47.728 1.00 46.34 248 PRO A O 1
ATOM 1973 N N . GLY A 1 249 ? 44.714 25.340 -48.414 1.00 41.47 249 GLY A N 1
ATOM 1974 C CA . GLY A 1 249 ? 43.642 25.803 -47.551 1.00 41.47 249 GLY A CA 1
ATOM 1975 C C . GLY A 1 249 ? 43.957 25.597 -46.070 1.00 41.47 249 GLY A C 1
ATOM 1976 O O . GLY A 1 249 ? 44.220 24.497 -45.600 1.00 41.47 249 GLY A O 1
ATOM 1977 N N . ARG A 1 250 ? 43.886 26.721 -45.365 1.00 40.84 250 ARG A N 1
ATOM 1978 C CA . ARG A 1 250 ? 43.603 26.931 -43.945 1.00 40.84 250 ARG A CA 1
ATOM 1979 C C . ARG A 1 250 ? 42.750 25.809 -43.319 1.00 40.84 250 ARG A C 1
ATOM 1981 O O . ARG A 1 250 ? 41.584 25.652 -43.666 1.00 40.84 250 ARG A O 1
ATOM 1988 N N . PHE A 1 251 ? 43.310 25.103 -42.339 1.00 47.56 251 PHE A N 1
ATOM 1989 C CA . PHE A 1 251 ? 42.541 24.334 -41.359 1.00 47.56 251 PHE A CA 1
ATOM 1990 C C . PHE A 1 251 ? 41.707 25.296 -40.497 1.00 47.56 251 PHE A C 1
ATOM 1992 O O . PHE A 1 251 ? 42.278 26.244 -39.947 1.00 47.56 251 PHE A O 1
ATOM 1999 N N . PRO A 1 252 ? 40.393 25.086 -40.322 1.00 54.19 252 PRO A N 1
ATOM 2000 C CA . PR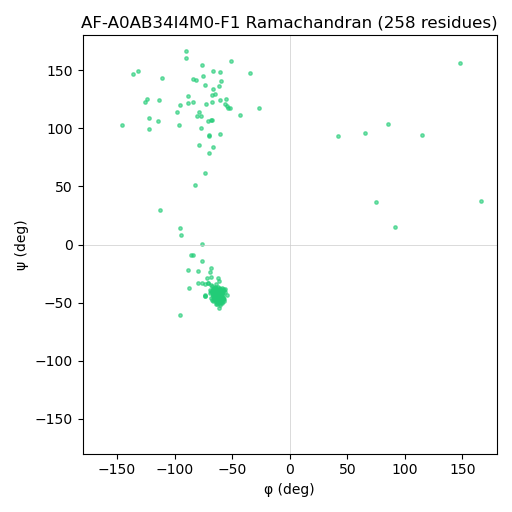O A 1 252 ? 39.671 25.709 -39.232 1.00 54.19 252 PRO A CA 1
ATOM 2001 C C . PRO A 1 252 ? 39.822 24.868 -37.960 1.00 54.19 252 PRO A C 1
ATOM 2003 O O . PRO A 1 252 ? 39.451 23.697 -37.906 1.00 54.19 252 PRO A O 1
ATOM 2006 N N . HIS A 1 253 ? 40.350 25.517 -36.923 1.00 45.44 253 HIS A N 1
ATOM 2007 C CA . HIS A 1 253 ? 40.056 25.182 -35.537 1.00 45.44 253 HIS A CA 1
ATOM 2008 C C . HIS A 1 253 ? 38.537 25.228 -35.331 1.00 45.44 253 HIS A C 1
ATOM 2010 O O . HIS A 1 253 ? 37.919 26.266 -35.558 1.00 45.44 253 HIS A O 1
ATOM 2016 N N . ALA A 1 254 ? 37.964 24.139 -34.833 1.00 42.34 254 ALA A N 1
ATOM 2017 C CA . ALA A 1 254 ? 36.735 24.175 -34.059 1.00 42.34 254 ALA A CA 1
ATOM 2018 C C . ALA A 1 254 ? 37.046 23.538 -32.703 1.00 42.34 254 ALA A C 1
ATOM 2020 O O . ALA A 1 254 ? 37.144 22.320 -32.572 1.00 42.34 254 ALA A O 1
ATOM 2021 N N . ALA A 1 255 ? 37.286 24.395 -31.715 1.00 44.25 255 ALA A N 1
ATOM 2022 C CA . ALA A 1 255 ? 37.072 24.064 -30.322 1.00 44.25 255 ALA A CA 1
ATOM 2023 C C . ALA A 1 255 ? 35.705 24.646 -29.967 1.00 44.25 255 ALA A C 1
ATOM 2025 O O . ALA A 1 255 ? 35.561 25.865 -29.967 1.00 44.25 255 ALA A O 1
ATOM 2026 N N . GLU A 1 256 ? 34.720 23.802 -29.665 1.00 39.41 256 GLU A N 1
ATOM 2027 C CA . GLU A 1 256 ? 33.573 24.243 -28.878 1.00 39.41 256 GLU A CA 1
ATOM 2028 C C . GLU A 1 256 ? 33.061 23.115 -27.969 1.00 39.41 256 GLU A C 1
ATOM 2030 O O . GLU A 1 256 ? 32.430 22.158 -28.399 1.00 39.41 256 GLU A O 1
ATOM 2035 N N . GLN A 1 257 ? 33.440 23.273 -26.698 1.00 39.53 257 GLN A N 1
ATOM 2036 C CA . GLN A 1 257 ? 32.641 23.075 -25.487 1.00 39.53 257 GLN A CA 1
ATOM 2037 C C . GLN A 1 257 ? 32.139 21.667 -25.130 1.00 39.53 257 GLN A C 1
ATOM 2039 O O . GLN A 1 257 ? 31.035 21.250 -25.462 1.00 39.53 257 GLN A O 1
ATOM 2044 N N . LEU A 1 258 ? 32.925 21.014 -24.266 1.00 46.56 258 LEU A N 1
ATOM 2045 C CA . LEU A 1 258 ? 32.405 20.205 -23.164 1.00 46.56 258 LEU A CA 1
ATOM 2046 C C . LEU A 1 258 ? 32.370 21.068 -21.890 1.00 46.56 258 LEU A C 1
ATOM 2048 O O . LEU A 1 258 ? 33.436 21.497 -21.441 1.00 46.56 258 LEU A O 1
ATOM 2052 N N . SER A 1 259 ? 31.184 21.254 -21.300 1.00 46.41 259 SER A N 1
ATOM 2053 C CA . SER A 1 259 ? 30.841 21.094 -19.860 1.00 46.41 259 SER A CA 1
ATOM 2054 C C . SER A 1 259 ? 29.746 22.080 -19.419 1.00 46.41 259 SER A C 1
ATOM 2056 O O . SER A 1 259 ? 29.685 23.177 -19.978 1.00 46.41 259 SER A O 1
ATOM 2058 N N . PRO A 1 260 ? 28.977 21.796 -18.349 1.00 65.94 260 PRO A N 1
ATOM 2059 C CA . PRO A 1 260 ? 28.829 20.545 -17.594 1.00 65.94 260 PRO A CA 1
ATOM 2060 C C . PRO A 1 260 ? 27.526 19.782 -17.893 1.00 65.94 260 PRO A C 1
ATOM 2062 O O . PRO A 1 260 ? 26.530 20.415 -18.309 1.00 65.94 260 PRO A O 1
#

InterPro domains:
  IPR024461 Coiled-coil domain-containing protein 90-like [PF07798] (40-215)
  IPR024461 Coiled-coil domain-containing protein 90-like [PTHR14360] (14-215)

pLDDT: mean 79.58, std 21.53, range [35.88, 98.56]

Secondary structure (DSSP, 8-state):
-HHHHHHHHHHHGGG------------------TT----S-HHHHHHHHHHTT--HHHHHHHHHHHHHHHHHHHHHHHHHSPPHHHHHHHHHHHHHHHHHHHHHHHHIIIIIHHHHHHHHHHHHHHHHHHHHHHHHHHHHHHHHHHHHHHHHHHHHHHHHHHHHHHHHHHHHHHHHHHHHHHHHHHHHHHHHHHHHHHHHHHHHHHHHHHHHHHHHHHHHHHHT---------PPPP-------------PPP-------